Protein 1JL5 (pdb70)

InterPro domains:
  IPR001611 Leucine-rich repeat [PF00560] (318-333)
  IPR001611 Leucine-rich repeat [PS51450] (92-113)
  IPR001611 Leucine-rich repeat [PS51450] (132-153)
  IPR001611 Leucine-rich repeat [PS51450] (174-195)
  IPR001611 Leucine-rich repeat [PS51450] (258-279)
  IPR001611 Leucine-rich repeat [PS51450] (298-317)
  IPR001611 Leucine-rich repeat [PS51450] (318-339)
  IPR032674 LRR-containing bacterial E3 ligase, N-terminal [PF12468] (8-63)
  IPR032675 Leucine-rich repeat domain superfamily [G3DSA:3.80.10.10] (34-386)
  IPR051071 Leucine-rich repeat-containing bacterial E3 ubiquitin ligases [PTHR47114] (1-259)

Organism: Yersinia pestis (NCBI:txid632)

Structure (mmCIF, N/CA/C/O backbone):
data_1JL5
#
_entry.id   1JL5
#
_cell.length_a   149.430
_cell.length_b   149.430
_cell.length_c   191.180
_cell.angle_alpha   90.00
_cell.angle_beta   90.00
_cell.angle_gamma   90.00
#
_symmetry.space_group_name_H-M   'I 41 2 2'
#
loop_
_entity.id
_entity.type
_entity.pdbx_description
1 polymer 'outer protein YopM'
2 non-polymer 'CALCIUM ION'
3 water water
#
loop_
_atom_site.group_PDB
_atom_site.id
_atom_site.type_symbol
_atom_site.label_atom_id
_atom_site.label_alt_id
_atom_site.label_comp_id
_atom_site.label_asym_id
_atom_site.label_entity_id
_atom_site.label_seq_id
_atom_site.pdbx_PDB_ins_code
_atom_site.Cartn_x
_atom_site.Cartn_y
_atom_site.Cartn_z
_atom_site.occupancy
_atom_site.B_iso_or_equiv
_atom_site.auth_seq_id
_atom_site.auth_comp_id
_atom_site.auth_asym_id
_atom_site.auth_atom_id
_atom_site.pdbx_PDB_model_num
ATOM 1 N N . LYS A 1 34 ? 129.825 86.006 -7.530 1.00 35.08 1034 LYS A N 1
ATOM 2 C CA . LYS A 1 34 ? 129.512 85.418 -8.862 1.00 33.94 1034 LYS A CA 1
ATOM 3 C C . LYS A 1 34 ? 129.147 86.475 -9.889 1.00 32.64 1034 LYS A C 1
ATOM 4 O O . LYS A 1 34 ? 128.524 87.486 -9.568 1.00 33.41 1034 LYS A O 1
ATOM 10 N N . SER A 1 35 ? 129.539 86.231 -11.131 1.00 29.74 1035 SER A N 1
ATOM 11 C CA . SER A 1 35 ? 129.242 87.152 -12.217 1.00 28.14 1035 SER A CA 1
ATOM 12 C C . SER A 1 35 ? 127.816 86.884 -12.668 1.00 27.85 1035 SER A C 1
ATOM 13 O O . SER A 1 35 ? 127.254 85.836 -12.358 1.00 28.66 1035 SER A O 1
ATOM 16 N N . LYS A 1 36 ? 127.230 87.818 -13.405 1.00 27.48 1036 LYS A N 1
ATOM 17 C CA . LYS A 1 36 ? 125.877 87.613 -13.886 1.00 29.18 1036 LYS A CA 1
ATOM 18 C C . LYS A 1 36 ? 125.841 86.317 -14.680 1.00 28.49 1036 LYS A C 1
ATOM 19 O O . LYS A 1 36 ? 124.923 85.506 -14.538 1.00 28.70 1036 LYS A O 1
ATOM 25 N N . THR A 1 37 ? 126.856 86.127 -15.513 1.00 27.24 1037 THR A N 1
ATOM 26 C CA . THR A 1 37 ? 126.941 84.940 -16.345 1.00 26.42 1037 THR A CA 1
ATOM 27 C C . THR A 1 37 ? 126.855 83.677 -15.517 1.00 25.58 1037 THR A C 1
ATOM 28 O O . THR A 1 37 ? 126.160 82.736 -15.885 1.00 26.28 1037 THR A O 1
ATOM 32 N N . GLU A 1 38 ? 127.563 83.650 -14.396 1.00 26.01 1038 GLU A N 1
ATOM 33 C CA . GLU A 1 38 ? 127.507 82.481 -13.544 1.00 27.46 1038 GLU A CA 1
ATOM 34 C C . GLU A 1 38 ? 126.079 82.298 -13.042 1.00 25.69 1038 GLU A C 1
ATOM 35 O O . GLU A 1 38 ? 125.571 81.184 -13.001 1.00 25.08 1038 GLU A O 1
ATOM 41 N N . TYR A 1 39 ? 125.424 83.390 -12.668 1.00 25.68 1039 TYR A N 1
ATOM 42 C CA . TYR A 1 39 ? 124.045 83.282 -12.206 1.00 26.89 1039 TYR A CA 1
ATOM 43 C C . TYR A 1 39 ? 123.163 82.839 -13.355 1.00 25.78 1039 TYR A C 1
ATOM 44 O O . TYR A 1 39 ? 122.388 81.894 -13.221 1.00 25.45 1039 TYR A O 1
ATOM 53 N N . TYR A 1 40 ? 123.296 83.519 -14.488 1.00 24.73 1040 TYR A N 1
ATOM 54 C CA . TYR A 1 40 ? 122.508 83.186 -15.663 1.00 25.72 1040 TYR A CA 1
ATOM 55 C C . TYR A 1 40 ? 122.634 81.722 -15.997 1.00 25.04 1040 TYR A C 1
ATOM 56 O O . TYR A 1 40 ? 121.645 81.034 -16.227 1.00 27.38 1040 TYR A O 1
ATOM 65 N N . ASN A 1 41 ? 123.872 81.254 -16.039 1.00 24.53 1041 ASN A N 1
ATOM 66 C CA . ASN A 1 41 ? 124.137 79.874 -16.382 1.00 24.89 1041 ASN A CA 1
ATOM 67 C C . ASN A 1 41 ? 123.657 78.943 -15.299 1.00 23.03 1041 ASN A C 1
ATOM 68 O O . ASN A 1 41 ? 123.142 77.870 -15.585 1.00 25.12 1041 ASN A O 1
ATOM 73 N N . ALA A 1 42 ? 123.828 79.348 -14.050 1.00 23.88 1042 ALA A N 1
ATOM 74 C CA . ALA A 1 42 ? 123.368 78.517 -12.951 1.00 24.64 1042 ALA A CA 1
ATOM 75 C C . ALA A 1 42 ? 121.856 78.421 -13.114 1.00 24.17 1042 ALA A C 1
ATOM 76 O O . ALA A 1 42 ? 121.265 77.350 -12.987 1.00 25.67 1042 ALA A O 1
ATOM 78 N N . TRP A 1 43 ? 121.242 79.550 -13.440 1.00 23.63 1043 TRP A N 1
ATOM 79 C CA . TRP A 1 43 ? 119.801 79.602 -13.609 1.00 25.73 1043 TRP A CA 1
ATOM 80 C C . TRP A 1 43 ? 119.315 78.849 -14.832 1.00 27.05 1043 TRP A C 1
ATOM 81 O O . TRP A 1 43 ? 118.285 78.179 -14.782 1.00 27.43 1043 TRP A O 1
ATOM 92 N N . SER A 1 44 ? 120.054 78.952 -15.930 1.00 27.71 1044 SER A N 1
ATOM 93 C CA . SER A 1 44 ? 119.667 78.246 -17.137 1.00 27.39 1044 SER A CA 1
ATOM 94 C C . SER A 1 44 ? 119.826 76.758 -16.907 1.00 27.51 1044 SER A C 1
ATOM 95 O O . SER A 1 44 ? 119.053 75.962 -17.426 1.00 29.89 1044 SER A O 1
ATOM 98 N N . GLU A 1 45 ? 120.827 76.383 -16.119 1.00 28.40 1045 GLU A N 1
ATOM 99 C CA . GLU A 1 45 ? 121.058 74.976 -15.824 1.00 30.19 1045 GLU A CA 1
ATOM 100 C C . GLU A 1 45 ? 119.872 74.504 -14.994 1.00 29.57 1045 GLU A C 1
ATOM 101 O O . GLU A 1 45 ? 119.296 73.443 -15.236 1.00 29.23 1045 GLU A O 1
ATOM 107 N N . TRP A 1 46 ? 119.517 75.312 -14.006 1.00 28.00 1046 TRP A N 1
ATOM 108 C CA . TRP A 1 46 ? 118.395 75.003 -13.144 1.00 28.29 1046 TRP A CA 1
ATOM 109 C C . TRP A 1 46 ? 117.156 74.910 -14.026 1.00 28.13 1046 TRP A C 1
ATOM 110 O O . TRP A 1 46 ? 116.355 73.990 -13.899 1.00 27.54 1046 TRP A O 1
ATOM 121 N N . GLU A 1 47 ? 117.011 75.864 -14.932 1.00 28.54 1047 GLU A N 1
ATOM 122 C CA . GLU A 1 47 ? 115.873 75.859 -15.824 1.00 32.07 1047 GLU A CA 1
ATOM 123 C C . GLU A 1 47 ? 115.805 74.562 -16.615 1.00 33.67 1047 GLU A C 1
ATOM 124 O O . GLU A 1 47 ? 114.743 73.951 -16.712 1.00 34.08 1047 GLU A O 1
ATOM 130 N N . ARG A 1 48 ? 116.939 74.149 -17.179 1.00 34.98 1048 ARG A N 1
ATOM 131 C CA . ARG A 1 48 ? 117.004 72.922 -17.972 1.00 36.87 1048 ARG A CA 1
ATOM 132 C C . ARG A 1 48 ? 116.681 71.706 -17.126 1.00 36.52 1048 ARG A C 1
ATOM 133 O O . ARG A 1 48 ? 116.229 70.688 -17.644 1.00 37.66 1048 ARG A O 1
ATOM 141 N N . ASN A 1 49 ? 116.931 71.804 -15.826 1.00 35.90 1049 ASN A N 1
ATOM 142 C CA . ASN A 1 49 ? 116.674 70.686 -14.934 1.00 37.50 1049 ASN A CA 1
ATOM 143 C C . ASN A 1 49 ? 115.228 70.628 -14.513 1.00 37.25 1049 ASN A C 1
ATOM 144 O O . ASN A 1 49 ? 114.847 69.799 -13.690 1.00 37.64 1049 ASN A O 1
ATOM 149 N N . ALA A 1 50 ? 114.422 71.522 -15.067 1.00 37.11 1050 ALA A N 1
ATOM 150 C CA . ALA A 1 50 ? 113.012 71.531 -14.739 1.00 38.36 1050 ALA A CA 1
ATOM 151 C C . ALA A 1 50 ? 112.471 70.141 -15.022 1.00 39.18 1050 ALA A C 1
ATOM 152 O O . ALA A 1 50 ? 112.581 69.643 -16.143 1.00 39.97 1050 ALA A O 1
ATOM 154 N N . PRO A 1 51 ? 111.903 69.481 -14.003 1.00 40.60 1051 PRO A N 1
ATOM 155 C CA . PRO A 1 51 ? 111.363 68.141 -14.238 1.00 40.60 1051 PRO A CA 1
ATOM 156 C C . PRO A 1 51 ? 110.430 68.230 -15.436 1.00 41.33 1051 PRO A C 1
ATOM 157 O O . PRO A 1 51 ? 109.469 68.995 -15.427 1.00 41.72 1051 PRO A O 1
ATOM 161 N N . PRO A 1 52 ? 110.713 67.462 -16.494 1.00 42.08 1052 PRO A N 1
ATOM 162 C CA . PRO A 1 52 ? 109.856 67.509 -17.678 1.00 42.21 1052 PRO A CA 1
ATOM 163 C C . PRO A 1 52 ? 108.392 67.216 -17.367 1.00 42.25 1052 PRO A C 1
ATOM 164 O O . PRO A 1 52 ? 108.077 66.294 -16.615 1.00 41.19 1052 PRO A O 1
ATOM 168 N N . GLY A 1 53 ? 107.507 68.029 -17.935 1.00 42.61 1053 GLY A N 1
ATOM 169 C CA . GLY A 1 53 ? 106.082 67.841 -17.730 1.00 42.49 1053 GLY A CA 1
ATOM 170 C C . GLY A 1 53 ? 105.515 68.355 -16.419 1.00 42.98 1053 GLY A C 1
ATOM 171 O O . GLY A 1 53 ? 104.294 68.377 -16.246 1.00 43.27 1053 GLY A O 1
ATOM 172 N N . ASN A 1 54 ? 106.372 68.772 -15.492 1.00 41.80 1054 ASN A N 1
ATOM 173 C CA . ASN A 1 54 ? 105.873 69.264 -14.218 1.00 41.03 1054 ASN A CA 1
ATOM 174 C C . ASN A 1 54 ? 105.388 70.702 -14.240 1.00 38.65 1054 ASN A C 1
ATOM 175 O O . ASN A 1 54 ? 105.201 71.315 -13.194 1.00 40.37 1054 ASN A O 1
ATOM 180 N N . GLY A 1 55 ? 105.178 71.233 -15.436 1.00 37.19 1055 GLY A N 1
ATOM 181 C CA . GLY A 1 55 ? 104.680 72.588 -15.571 1.00 34.65 1055 GLY A CA 1
ATOM 182 C C . GLY A 1 55 ? 105.469 73.654 -14.845 1.00 33.94 1055 GLY A C 1
ATOM 183 O O . GLY A 1 55 ? 104.982 74.770 -14.662 1.00 33.61 1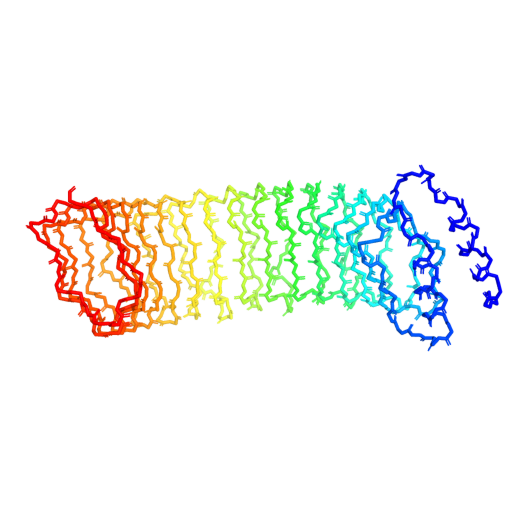055 GLY A O 1
ATOM 184 N N . GLU A 1 56 ? 106.681 73.324 -14.419 1.00 32.39 1056 GLU A N 1
ATOM 185 C CA . GLU A 1 56 ? 107.496 74.311 -13.737 1.00 31.58 1056 GLU A CA 1
ATOM 186 C C . GLU A 1 56 ? 107.831 75.396 -14.738 1.00 31.11 1056 GLU A C 1
ATOM 187 O O . GLU A 1 56 ? 108.266 75.121 -15.852 1.00 33.22 1056 GLU A O 1
ATOM 193 N N . GLN A 1 57 ? 107.596 76.636 -14.349 1.00 29.78 1057 GLN A N 1
ATOM 194 C CA . GLN A 1 57 ? 107.864 77.755 -15.225 1.00 30.40 1057 GLN A CA 1
ATOM 195 C C . GLN A 1 57 ? 109.213 78.352 -14.875 1.00 28.61 1057 GLN A C 1
ATOM 196 O O . GLN A 1 57 ? 109.329 79.504 -14.470 1.00 27.42 1057 GLN A O 1
ATOM 202 N N . ARG A 1 58 ? 110.242 77.533 -15.031 1.00 28.64 1058 ARG A N 1
ATOM 203 C CA . ARG A 1 58 ? 111.585 77.966 -14.723 1.00 29.20 1058 ARG A CA 1
ATOM 204 C C . ARG A 1 58 ? 112.046 79.039 -15.685 1.00 29.11 1058 ARG A C 1
ATOM 205 O O . ARG A 1 58 ? 112.822 79.910 -15.313 1.00 29.73 1058 ARG A O 1
ATOM 213 N N . GLU A 1 59 ? 111.558 78.995 -16.918 1.00 30.61 1059 GLU A N 1
ATOM 214 C CA . GLU A 1 59 ? 111.958 80.009 -17.877 1.00 33.33 1059 GLU A CA 1
ATOM 215 C C . GLU A 1 59 ? 111.552 81.369 -17.343 1.00 32.67 1059 GLU A C 1
ATOM 216 O O . GLU A 1 59 ? 112.345 82.308 -17.339 1.00 33.15 1059 GLU A O 1
ATOM 222 N N . MET A 1 60 ? 110.308 81.468 -16.887 1.00 32.87 1060 MET A N 1
ATOM 223 C CA . MET A 1 60 ? 109.816 82.720 -16.336 1.00 32.15 1060 MET A CA 1
ATOM 224 C C . MET A 1 60 ? 110.621 83.032 -15.087 1.00 29.48 1060 MET A C 1
ATOM 225 O O . MET A 1 60 ? 111.017 84.173 -14.857 1.00 29.91 1060 MET A O 1
ATOM 230 N N . ALA A 1 61 ? 110.858 82.007 -14.278 1.00 26.74 1061 ALA A N 1
ATOM 231 C CA . ALA A 1 61 ? 111.625 82.184 -13.059 1.00 26.18 1061 ALA A CA 1
ATOM 232 C C . ALA A 1 61 ? 113.002 82.731 -13.413 1.00 25.78 1061 ALA A C 1
ATOM 233 O O . ALA A 1 61 ? 113.443 83.732 -12.853 1.00 25.08 1061 ALA A O 1
ATOM 235 N N . VAL A 1 62 ? 113.677 82.073 -14.349 1.00 25.62 1062 VAL A N 1
ATOM 236 C CA . VAL A 1 62 ? 115.000 82.521 -14.763 1.00 26.35 1062 VAL A CA 1
ATOM 237 C C . VAL A 1 62 ? 114.899 83.956 -15.232 1.00 26.10 1062 VAL A C 1
ATOM 238 O O . VAL A 1 62 ? 115.741 84.787 -14.914 1.00 26.37 1062 VAL A O 1
ATOM 242 N N . SER A 1 63 ? 113.849 84.245 -15.985 1.00 27.38 1063 SER A N 1
ATOM 243 C CA . SER A 1 63 ? 113.634 85.592 -16.476 1.00 28.79 1063 SER A CA 1
ATOM 244 C C . SER A 1 63 ? 113.526 86.546 -15.291 1.00 29.37 1063 SER A C 1
ATOM 245 O O . SER A 1 63 ? 114.095 87.635 -15.306 1.00 29.46 1063 SER A O 1
ATOM 248 N N . ARG A 1 64 ? 112.794 86.126 -14.261 1.00 30.29 1064 ARG A N 1
ATOM 249 C CA . ARG A 1 64 ? 112.615 86.944 -13.064 1.00 30.80 1064 ARG A CA 1
ATOM 250 C C . ARG A 1 64 ? 113.961 87.052 -12.365 1.00 29.25 1064 ARG A C 1
ATOM 251 O O . ARG A 1 64 ? 114.370 88.125 -11.928 1.00 29.19 1064 ARG A O 1
ATOM 259 N N . LEU A 1 65 ? 114.642 85.919 -12.257 1.00 28.41 1065 LEU A N 1
ATOM 260 C CA . LEU A 1 65 ? 115.944 85.868 -11.611 1.00 28.84 1065 LEU A CA 1
ATOM 261 C C . LEU A 1 65 ? 116.908 86.829 -12.282 1.00 29.72 1065 LEU A C 1
ATOM 262 O O . LEU A 1 65 ? 117.556 87.643 -11.625 1.00 29.95 1065 LEU A O 1
ATOM 267 N N . ARG A 1 66 ? 116.994 86.726 -13.600 1.00 31.02 1066 ARG A N 1
ATOM 268 C CA . ARG A 1 66 ? 117.884 87.573 -14.373 1.00 32.66 1066 ARG A CA 1
ATOM 269 C C . ARG A 1 66 ? 117.523 89.032 -14.185 1.00 33.59 1066 ARG A C 1
ATOM 270 O O . ARG A 1 66 ? 118.381 89.856 -13.867 1.00 33.80 1066 ARG A O 1
ATOM 278 N N . ASP A 1 67 ? 116.249 89.352 -14.384 1.00 35.27 1067 ASP A N 1
ATOM 279 C CA . ASP A 1 67 ? 115.800 90.723 -14.233 1.00 36.97 1067 ASP A CA 1
ATOM 280 C C . ASP A 1 67 ? 116.166 91.216 -12.845 1.00 35.88 1067 ASP A C 1
ATOM 281 O O . ASP A 1 67 ? 116.663 92.328 -12.674 1.00 35.84 1067 ASP A O 1
ATOM 286 N N . CYS A 1 68 ? 115.927 90.373 -11.852 1.00 33.76 1068 CYS A N 1
ATOM 287 C CA . CYS A 1 68 ? 116.243 90.731 -10.485 1.00 33.40 1068 CYS A CA 1
ATOM 288 C C . CYS A 1 68 ? 117.731 91.003 -10.357 1.00 34.07 1068 CYS A C 1
ATOM 289 O O . CYS A 1 68 ? 118.148 92.019 -9.802 1.00 33.79 1068 CYS A O 1
ATOM 292 N N . LEU A 1 69 ? 118.530 90.078 -10.874 1.00 34.14 1069 LEU A N 1
ATOM 293 C CA . LEU A 1 69 ? 119.975 90.209 -10.828 1.00 33.62 1069 LEU A CA 1
ATOM 294 C C . LEU A 1 69 ? 120.412 91.476 -11.549 1.00 34.18 1069 LEU A C 1
ATOM 295 O O . LEU A 1 69 ? 121.148 92.291 -10.996 1.00 33.68 1069 LEU A O 1
ATOM 300 N N . ASP A 1 70 ? 119.946 91.637 -12.784 1.00 34.54 1070 ASP A N 1
ATOM 301 C CA . ASP A 1 70 ? 120.298 92.791 -13.604 1.00 37.88 1070 ASP A CA 1
ATOM 302 C C . ASP A 1 70 ? 119.857 94.108 -12.991 1.00 41.16 1070 ASP A C 1
ATOM 303 O O . ASP A 1 70 ? 120.637 95.056 -12.913 1.00 42.81 1070 ASP A O 1
ATOM 308 N N . ARG A 1 71 ? 118.602 94.166 -12.564 1.00 43.59 1071 ARG A N 1
ATOM 309 C CA . ARG A 1 71 ? 118.059 95.370 -11.954 1.00 45.41 1071 ARG A CA 1
ATOM 310 C C . ARG A 1 71 ? 118.648 95.524 -10.556 1.00 45.36 1071 ARG A C 1
ATOM 311 O O . ARG A 1 71 ? 118.520 96.576 -9.935 1.00 45.00 1071 ARG A O 1
ATOM 319 N N . GLN A 1 72 ? 119.307 94.475 -10.070 1.00 45.66 1072 GLN A N 1
ATOM 320 C CA . GLN A 1 72 ? 119.876 94.500 -8.726 1.00 47.08 1072 GLN A CA 1
ATOM 321 C C . GLN A 1 72 ? 118.697 94.745 -7.789 1.00 46.00 1072 GLN A C 1
ATOM 322 O O . GLN A 1 72 ? 118.844 95.300 -6.703 1.00 46.09 1072 GLN A O 1
ATOM 328 N N . ALA A 1 73 ? 117.523 94.318 -8.239 1.00 44.87 1073 ALA A N 1
ATOM 329 C CA . ALA A 1 73 ? 116.284 94.486 -7.498 1.00 44.53 1073 ALA A CA 1
ATOM 330 C C . ALA A 1 73 ? 116.317 93.874 -6.106 1.00 44.35 1073 ALA A C 1
ATOM 331 O O . ALA A 1 73 ? 116.939 92.839 -5.878 1.00 44.74 1073 ALA A O 1
ATOM 333 N N . HIS A 1 74 ? 115.636 94.535 -5.179 1.00 44.82 1074 HIS A N 1
ATOM 334 C CA . HIS A 1 74 ? 115.560 94.079 -3.799 1.00 44.94 1074 HIS A CA 1
ATOM 335 C C . HIS A 1 74 ? 114.757 92.795 -3.717 1.00 42.41 1074 HIS A C 1
ATOM 336 O O . HIS A 1 74 ? 115.089 91.882 -2.963 1.00 40.85 1074 HIS A O 1
ATOM 343 N N . GLU A 1 75 ? 113.696 92.731 -4.509 1.00 40.36 1075 GLU A N 1
ATOM 344 C CA . GLU A 1 75 ? 112.825 91.576 -4.485 1.00 38.53 1075 GLU A CA 1
ATOM 345 C C . GLU A 1 75 ? 112.839 90.713 -5.727 1.00 36.57 1075 GLU A C 1
ATOM 346 O O . GLU A 1 75 ? 113.019 91.190 -6.844 1.00 36.47 1075 GLU A O 1
ATOM 352 N N . LEU A 1 76 ? 112.652 89.423 -5.497 1.00 34.61 1076 LEU A N 1
ATOM 353 C CA . LEU A 1 76 ? 112.580 88.436 -6.555 1.00 33.03 1076 LEU A CA 1
ATOM 354 C C . LEU A 1 76 ? 111.233 87.780 -6.321 1.00 32.80 1076 LEU A C 1
ATOM 355 O O . LEU A 1 76 ? 110.986 87.229 -5.253 1.00 33.33 1076 LEU A O 1
ATOM 360 N N . GLU A 1 77 ? 110.355 87.857 -7.307 1.00 32.47 1077 GLU A N 1
ATOM 361 C CA . GLU A 1 77 ? 109.033 87.280 -7.168 1.00 33.78 1077 GLU A CA 1
ATOM 362 C C . GLU A 1 77 ? 108.839 86.155 -8.169 1.00 32.47 1077 GLU A C 1
ATOM 363 O O . GLU A 1 77 ? 108.751 86.380 -9.374 1.00 33.56 1077 GLU A O 1
ATOM 369 N N . LEU A 1 78 ? 108.779 84.936 -7.648 1.00 31.42 1078 LEU A N 1
ATOM 370 C CA . LEU A 1 78 ? 108.612 83.744 -8.463 1.00 31.70 1078 LEU A CA 1
ATOM 371 C C . LEU A 1 78 ? 107.340 83.025 -8.052 1.00 32.47 1078 LEU A C 1
ATOM 372 O O . LEU A 1 78 ? 107.316 81.802 -7.952 1.00 32.83 1078 LEU A O 1
ATOM 377 N N . ASN A 1 79 ? 106.280 83.786 -7.819 1.00 33.64 1079 ASN A N 1
ATOM 378 C CA . ASN A 1 79 ? 105.028 83.190 -7.393 1.00 34.95 1079 ASN A CA 1
ATOM 379 C C . ASN A 1 79 ? 104.348 82.332 -8.430 1.00 34.71 1079 ASN A C 1
ATOM 380 O O . ASN A 1 79 ? 104.330 82.647 -9.617 1.00 36.22 1079 ASN A O 1
ATOM 385 N N . ASN A 1 80 ? 103.785 81.234 -7.951 1.00 34.90 1080 ASN A N 1
ATOM 386 C CA . ASN A 1 80 ? 103.038 80.316 -8.784 1.00 35.24 1080 ASN A CA 1
ATOM 387 C C . ASN A 1 80 ? 103.732 79.934 -10.082 1.00 34.86 1080 ASN A C 1
ATOM 388 O O . ASN A 1 80 ? 103.126 79.969 -11.154 1.00 34.73 1080 ASN A O 1
ATOM 393 N N . LEU A 1 81 ? 105.001 79.560 -9.982 1.00 33.53 1081 LEU A N 1
ATOM 394 C CA . LEU A 1 81 ? 105.755 79.158 -11.157 1.00 31.99 1081 LEU A CA 1
ATOM 395 C C . LEU A 1 81 ? 105.965 77.657 -11.132 1.00 30.94 1081 LEU A C 1
ATOM 396 O O . LEU A 1 81 ? 106.701 77.107 -11.945 1.00 32.41 1081 LEU A O 1
ATOM 401 N N . GLY A 1 82 ? 105.303 77.001 -10.187 1.00 29.72 1082 GLY A N 1
ATOM 402 C CA . GLY A 1 82 ? 105.407 75.561 -10.060 1.00 30.57 1082 GLY A CA 1
ATOM 403 C C . GLY A 1 82 ? 106.823 75.080 -9.838 1.00 31.67 1082 GLY A C 1
ATOM 404 O O . GLY A 1 82 ? 107.144 73.926 -10.109 1.00 32.52 1082 GLY A O 1
ATOM 405 N N . LEU A 1 83 ? 107.674 75.959 -9.327 1.00 31.59 1083 LEU A N 1
ATOM 406 C CA . LEU A 1 83 ? 109.066 75.608 -9.089 1.00 30.50 1083 LEU A CA 1
ATOM 407 C C . LEU A 1 83 ? 109.227 74.583 -7.980 1.00 30.85 1083 LEU A C 1
ATOM 408 O O . LEU A 1 83 ? 108.798 74.810 -6.852 1.00 31.83 1083 LEU A O 1
ATOM 413 N N . SER A 1 84 ? 109.839 73.449 -8.304 1.00 29.66 1084 SER A N 1
ATOM 414 C CA . SER A 1 84 ? 110.062 72.411 -7.312 1.00 29.39 1084 SER A CA 1
ATOM 415 C C . SER A 1 84 ? 111.349 72.743 -6.574 1.00 28.51 1084 SER A C 1
ATOM 416 O O . SER A 1 84 ? 111.726 72.075 -5.616 1.00 30.43 1084 SER A O 1
ATOM 419 N N . SER A 1 85 ? 112.025 73.784 -7.035 1.00 26.76 1085 SER A N 1
ATOM 420 C CA . SER A 1 85 ? 113.253 74.224 -6.395 1.00 26.81 1085 SER A CA 1
ATOM 421 C C . SER A 1 85 ? 113.595 75.584 -6.949 1.00 26.05 1085 SER A C 1
ATOM 422 O O . SER A 1 85 ? 113.066 76.003 -7.981 1.00 25.85 1085 SER A O 1
ATOM 425 N N . LEU A 1 86 ? 114.466 76.281 -6.242 1.00 25.75 1086 LEU A N 1
ATOM 426 C CA . LEU A 1 86 ? 114.915 77.578 -6.683 1.00 26.22 1086 LEU A CA 1
ATOM 427 C C . LEU A 1 86 ? 116.405 77.440 -6.849 1.00 25.85 1086 LEU A C 1
ATOM 428 O O . LEU A 1 86 ? 117.058 76.731 -6.091 1.00 26.83 1086 LEU A O 1
ATOM 433 N N . PRO A 1 87 ? 116.963 78.091 -7.866 1.00 25.86 1087 PRO A N 1
ATOM 434 C CA . PRO A 1 87 ? 118.403 77.997 -8.059 1.00 26.26 1087 PRO A CA 1
ATOM 435 C C . PRO A 1 87 ? 118.983 79.021 -7.100 1.00 27.41 1087 PRO A C 1
ATOM 436 O O . PRO A 1 87 ? 118.244 79.634 -6.323 1.00 26.94 1087 PRO A O 1
ATOM 440 N N . GLU A 1 88 ? 120.292 79.209 -7.141 1.00 27.16 1088 GLU A N 1
ATOM 441 C CA . GLU A 1 88 ? 120.915 80.183 -6.271 1.00 27.35 1088 GLU A CA 1
ATOM 442 C C . GLU A 1 88 ? 120.202 81.502 -6.519 1.00 25.71 1088 GLU A C 1
ATOM 443 O O . GLU A 1 88 ? 119.908 81.851 -7.657 1.00 23.14 1088 GLU A O 1
ATOM 449 N N . LEU A 1 89 ? 119.931 82.238 -5.451 1.00 26.15 1089 LEU A N 1
ATOM 450 C CA . LEU A 1 89 ? 119.223 83.504 -5.564 1.00 27.20 1089 LEU A CA 1
ATOM 451 C C . LEU A 1 89 ? 120.134 84.671 -5.881 1.00 28.01 1089 LEU A C 1
ATOM 452 O O . LEU A 1 89 ? 121.335 84.617 -5.625 1.00 29.22 1089 LEU A O 1
ATOM 457 N N . PRO A 1 90 ? 119.578 85.738 -6.473 1.00 29.32 1090 PRO A N 1
ATOM 458 C CA . PRO A 1 90 ? 120.444 86.878 -6.764 1.00 30.33 1090 PRO A CA 1
ATOM 459 C C . PRO A 1 90 ? 121.135 87.176 -5.434 1.00 32.80 1090 PRO A C 1
ATOM 460 O O . PRO A 1 90 ? 120.511 87.105 -4.377 1.00 31.57 1090 PRO A O 1
ATOM 464 N N . PRO A 1 91 ? 122.435 87.499 -5.474 1.00 34.74 1091 PRO A N 1
ATOM 465 C CA . PRO A 1 91 ? 123.267 87.797 -4.304 1.00 35.65 1091 PRO A CA 1
ATOM 466 C C . PRO A 1 91 ? 122.762 88.748 -3.221 1.00 36.26 1091 PRO A C 1
ATOM 467 O O . PRO A 1 91 ? 122.918 88.474 -2.029 1.00 36.64 1091 PRO A O 1
ATOM 471 N N . HIS A 1 92 ? 122.160 89.862 -3.606 1.00 36.19 1092 HIS A N 1
ATOM 472 C CA . HIS A 1 92 ? 121.720 90.809 -2.593 1.00 38.74 1092 HIS A CA 1
ATOM 473 C C . HIS A 1 92 ? 120.219 90.929 -2.482 1.00 38.20 1092 HIS A C 1
ATOM 474 O O . HIS A 1 92 ? 119.681 91.991 -2.169 1.00 38.11 1092 HIS A O 1
ATOM 481 N N . LEU A 1 93 ? 119.549 89.813 -2.731 1.00 36.60 1093 LEU A N 1
ATOM 482 C CA . LEU A 1 93 ? 118.109 89.776 -2.655 1.00 36.03 1093 LEU A CA 1
ATOM 483 C C . LEU A 1 93 ? 117.710 90.118 -1.230 1.00 34.63 1093 LEU A C 1
ATOM 484 O O . LEU A 1 93 ? 118.266 89.591 -0.267 1.00 33.80 1093 LEU A O 1
ATOM 489 N N . GLU A 1 94 ? 116.760 91.026 -1.098 1.00 35.03 1094 GLU A N 1
ATOM 490 C CA . GLU A 1 94 ? 116.285 91.414 0.214 1.00 37.12 1094 GLU A CA 1
ATOM 491 C C . GLU A 1 94 ? 114.929 90.775 0.437 1.00 35.57 1094 GLU A C 1
ATOM 492 O O . GLU A 1 94 ? 114.543 90.481 1.565 1.00 36.59 1094 GLU A O 1
ATOM 498 N N . SER A 1 95 ? 114.221 90.538 -0.658 1.00 33.91 1095 SER A N 1
ATOM 499 C CA . SER A 1 95 ? 112.909 89.933 -0.585 1.00 33.01 1095 SER A CA 1
ATOM 500 C C . SER A 1 95 ? 112.741 88.795 -1.575 1.00 32.14 1095 SER A C 1
ATOM 501 O O . SER A 1 95 ? 112.825 88.986 -2.789 1.00 31.84 1095 SER A O 1
ATOM 504 N N . LEU A 1 96 ? 112.515 87.601 -1.045 1.00 30.65 1096 LEU A N 1
ATOM 505 C CA . LEU A 1 96 ? 112.289 86.442 -1.884 1.00 30.06 1096 LEU A CA 1
ATOM 506 C C . LEU A 1 96 ? 110.818 86.090 -1.805 1.00 29.93 1096 LEU A C 1
ATOM 507 O O . LEU A 1 96 ? 110.324 85.680 -0.759 1.00 30.23 1096 LEU A O 1
ATOM 512 N N . VAL A 1 97 ? 110.116 86.272 -2.912 1.00 29.80 1097 VAL A N 1
ATOM 513 C CA . VAL A 1 97 ? 108.709 85.936 -2.972 1.00 30.09 1097 VAL A CA 1
ATOM 514 C C . VAL A 1 97 ? 108.615 84.772 -3.944 1.00 30.42 1097 VAL A C 1
ATOM 515 O O . VAL A 1 97 ? 108.694 84.954 -5.157 1.00 30.88 1097 VAL A O 1
ATOM 519 N N . ALA A 1 98 ? 108.482 83.570 -3.401 1.00 30.27 1098 ALA A N 1
ATOM 520 C CA . ALA A 1 98 ? 108.382 82.370 -4.218 1.00 30.87 1098 ALA A CA 1
ATOM 521 C C . ALA A 1 98 ? 107.166 81.596 -3.748 1.00 30.86 1098 ALA A C 1
ATOM 522 O O . ALA A 1 98 ? 107.198 80.377 -3.588 1.00 31.52 1098 ALA A O 1
ATOM 524 N N . SER A 1 99 ? 106.087 82.328 -3.522 1.00 32.39 1099 SER A N 1
ATOM 525 C CA . SER A 1 99 ? 104.849 81.730 -3.065 1.00 34.42 1099 SER A CA 1
ATOM 526 C C . SER A 1 99 ? 104.271 80.835 -4.142 1.00 33.81 1099 SER A C 1
ATOM 527 O O . SER A 1 99 ? 104.542 81.011 -5.328 1.00 34.22 1099 SER A O 1
ATOM 530 N N . CYS A 1 100 ? 103.477 79.867 -3.710 1.00 33.31 1100 CYS A N 1
ATOM 531 C CA . CYS A 1 100 ? 102.808 78.958 -4.620 1.00 32.64 1100 CYS A CA 1
ATOM 532 C C . CYS A 1 100 ? 103.702 78.263 -5.628 1.00 31.84 1100 CYS A C 1
ATOM 533 O O . CYS A 1 100 ? 103.571 78.454 -6.829 1.00 32.25 1100 CYS A O 1
ATOM 536 N N . ASN A 1 101 ? 104.618 77.456 -5.124 1.00 30.64 1101 ASN A N 1
ATOM 537 C CA . ASN A 1 101 ? 105.498 76.684 -5.971 1.00 31.67 1101 ASN A CA 1
ATOM 538 C C . ASN A 1 101 ? 105.501 75.328 -5.302 1.00 31.63 1101 ASN A C 1
ATOM 539 O O . ASN A 1 101 ? 104.655 75.068 -4.449 1.00 32.77 1101 ASN A O 1
ATOM 544 N N . SER A 1 102 ? 106.429 74.464 -5.683 1.00 31.76 1102 SER A N 1
ATOM 545 C CA . SER A 1 102 ? 106.507 73.141 -5.085 1.00 32.26 1102 SER A CA 1
ATOM 546 C C . SER A 1 102 ? 107.837 73.009 -4.388 1.00 30.95 1102 SER A C 1
ATOM 547 O O . SER A 1 102 ? 108.415 71.924 -4.324 1.00 31.45 1102 SER A O 1
ATOM 550 N N . LEU A 1 103 ? 108.326 74.126 -3.871 1.00 30.21 1103 LEU A N 1
ATOM 551 C CA . LEU A 1 103 ? 109.603 74.133 -3.186 1.00 28.65 1103 LEU A CA 1
ATOM 552 C C . LEU A 1 103 ? 109.572 73.204 -1.990 1.00 28.99 1103 LEU A C 1
ATOM 553 O O . LEU A 1 103 ? 108.713 73.319 -1.125 1.00 27.90 1103 LEU A O 1
ATOM 558 N N . THR A 1 104 ? 110.507 72.267 -1.952 1.00 29.36 1104 THR A N 1
ATOM 559 C CA . THR A 1 104 ? 110.588 71.342 -0.836 1.00 31.91 1104 THR A CA 1
ATOM 560 C C . THR A 1 104 ? 111.812 71.771 -0.062 1.00 32.25 1104 THR A C 1
ATOM 561 O O . THR A 1 104 ? 112.033 71.366 1.076 1.00 33.13 1104 THR A O 1
ATOM 565 N N . GLU A 1 105 ? 112.600 72.621 -0.703 1.00 33.32 1105 GLU A N 1
ATOM 566 C CA . GLU A 1 105 ? 113.828 73.118 -0.117 1.00 34.25 1105 GLU A CA 1
ATOM 567 C C . GLU A 1 105 ? 113.998 74.542 -0.615 1.00 32.78 1105 GLU A C 1
ATOM 568 O O . GLU A 1 105 ? 113.455 74.913 -1.651 1.00 31.12 1105 GLU A O 1
ATOM 574 N N . LEU A 1 106 ? 114.734 75.349 0.131 1.00 32.14 1106 LEU A N 1
ATOM 575 C CA . LEU A 1 106 ? 114.977 76.711 -0.294 1.00 31.36 1106 LEU A CA 1
ATOM 576 C C . LEU A 1 106 ? 116.459 76.855 -0.568 1.00 31.10 1106 LEU A C 1
ATOM 577 O O . LEU A 1 106 ? 117.288 76.270 0.127 1.00 30.81 1106 LEU A O 1
ATOM 582 N N . PRO A 1 107 ? 116.816 77.609 -1.611 1.00 31.00 1107 PRO A N 1
ATOM 583 C CA . PRO A 1 107 ? 118.243 77.767 -1.876 1.00 31.17 1107 PRO A CA 1
ATOM 584 C C . PRO A 1 107 ? 118.762 78.583 -0.705 1.00 32.25 1107 PRO A C 1
ATOM 585 O O . PRO A 1 107 ? 117.970 79.162 0.045 1.00 30.98 1107 PRO A O 1
ATOM 589 N N . GLU A 1 108 ? 120.074 78.627 -0.531 1.00 32.86 1108 GLU A N 1
ATOM 590 C CA . GLU A 1 108 ? 120.631 79.402 0.561 1.00 34.86 1108 GLU A CA 1
ATOM 591 C C . GLU A 1 108 ? 120.087 80.818 0.445 1.00 33.17 1108 GLU A C 1
ATOM 592 O O . GLU A 1 108 ? 120.037 81.388 -0.644 1.00 33.33 1108 GLU A O 1
ATOM 598 N N . LEU A 1 109 ? 119.671 81.389 1.565 1.00 31.93 1109 LEU A N 1
ATOM 599 C CA . LEU A 1 109 ? 119.127 82.732 1.537 1.00 32.58 1109 LEU A CA 1
ATOM 600 C C . LEU A 1 109 ? 120.201 83.767 1.825 1.00 33.16 1109 LEU A C 1
ATOM 601 O O . LEU A 1 109 ? 121.018 83.597 2.726 1.00 34.01 1109 LEU A O 1
ATOM 606 N N . PRO A 1 110 ? 120.219 84.856 1.046 1.00 34.57 1110 PRO A N 1
ATOM 607 C CA . PRO A 1 110 ? 121.202 85.925 1.222 1.00 35.45 1110 PRO A CA 1
ATOM 608 C C . PRO A 1 110 ? 121.127 86.516 2.623 1.00 37.29 1110 PRO A C 1
ATOM 609 O O . PRO A 1 110 ? 120.058 86.552 3.237 1.00 37.99 1110 PRO A O 1
ATOM 613 N N . GLN A 1 111 ? 122.266 86.981 3.124 1.00 37.40 1111 GLN A N 1
ATOM 614 C CA . GLN A 1 111 ? 122.324 87.592 4.441 1.00 36.82 1111 GLN A CA 1
ATOM 615 C C . GLN A 1 111 ? 121.598 88.922 4.360 1.00 36.00 1111 GLN A C 1
ATOM 616 O O . GLN A 1 111 ? 121.335 89.569 5.371 1.00 38.12 1111 GLN A O 1
ATOM 622 N N . SER A 1 112 ? 121.280 89.322 3.138 1.00 34.11 1112 SER A N 1
ATOM 623 C CA . SER A 1 112 ? 120.584 90.573 2.896 1.00 34.23 1112 SER A CA 1
ATOM 624 C C . SER A 1 112 ? 119.074 90.361 2.878 1.00 33.25 1112 SER A C 1
ATOM 625 O O . SER A 1 112 ? 118.306 91.322 2.804 1.00 33.74 1112 SER A O 1
ATOM 628 N N . LEU A 1 113 ? 118.649 89.104 2.940 1.00 31.85 1113 LEU A N 1
ATOM 629 C CA . LEU A 1 113 ?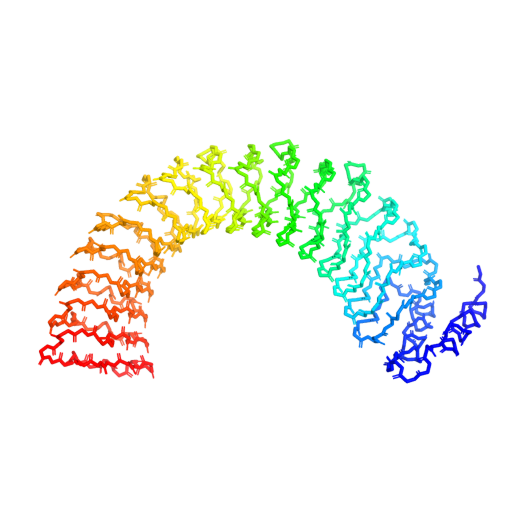 117.225 88.808 2.900 1.00 31.28 1113 LEU A CA 1
ATOM 630 C C . LEU A 1 113 ? 116.487 89.380 4.100 1.00 30.21 1113 LEU A C 1
ATOM 631 O O . LEU A 1 113 ? 116.806 89.082 5.252 1.00 29.26 1113 LEU A O 1
ATOM 636 N N . LYS A 1 114 ? 115.499 90.215 3.816 1.00 31.02 1114 LYS A N 1
ATOM 637 C CA . LYS A 1 114 ? 114.693 90.824 4.858 1.00 33.70 1114 LYS A CA 1
ATOM 638 C C . LYS A 1 114 ? 113.307 90.211 4.807 1.00 33.47 1114 LYS A C 1
ATOM 639 O O . LYS A 1 114 ? 112.606 90.128 5.814 1.00 33.77 1114 LYS A O 1
ATOM 645 N N . SER A 1 115 ? 112.918 89.768 3.622 1.00 33.00 1115 SER A N 1
ATOM 646 C CA . SER A 1 115 ? 111.602 89.191 3.453 1.00 33.20 1115 SER A CA 1
ATOM 647 C C . SER A 1 115 ? 111.621 87.869 2.700 1.00 31.93 1115 SER A C 1
ATOM 648 O O . SER A 1 115 ? 112.113 87.782 1.575 1.00 32.92 1115 SER A O 1
ATOM 651 N N . LEU A 1 116 ? 111.082 86.840 3.340 1.00 29.89 1116 LEU A N 1
ATOM 652 C CA . LEU A 1 116 ? 111.000 85.520 2.740 1.00 27.84 1116 LEU A CA 1
ATOM 653 C C . LEU A 1 116 ? 109.535 85.124 2.662 1.00 27.97 1116 LEU A C 1
ATOM 654 O O . LEU A 1 116 ? 108.917 84.826 3.681 1.00 28.07 1116 LEU A O 1
ATOM 659 N N . LEU A 1 117 ? 108.981 85.144 1.454 1.00 28.67 1117 LEU A N 1
ATOM 660 C CA . LEU A 1 117 ? 107.589 84.773 1.227 1.00 29.60 1117 LEU A CA 1
ATOM 661 C C . LEU A 1 117 ? 107.550 83.553 0.335 1.00 29.05 1117 LEU A C 1
ATOM 662 O O . LEU A 1 117 ? 107.559 83.667 -0.887 1.00 28.93 1117 LEU A O 1
ATOM 667 N N . VAL A 1 118 ? 107.509 82.385 0.953 1.00 28.32 1118 VAL A N 1
ATOM 668 C CA . VAL A 1 118 ? 107.473 81.143 0.211 1.00 28.58 1118 VAL A CA 1
ATOM 669 C C . VAL A 1 118 ? 106.287 80.324 0.678 1.00 29.35 1118 VAL A C 1
ATOM 670 O O . VAL A 1 118 ? 106.364 79.108 0.830 1.00 29.02 1118 VAL A O 1
ATOM 674 N N . ASP A 1 119 ? 105.183 81.015 0.921 1.00 30.63 1119 ASP A N 1
ATOM 675 C CA . ASP A 1 119 ? 103.968 80.352 1.351 1.00 31.90 1119 ASP A CA 1
ATOM 676 C C . ASP A 1 119 ? 103.534 79.462 0.202 1.00 30.89 1119 ASP A C 1
ATOM 677 O O . ASP A 1 119 ? 103.894 79.705 -0.952 1.00 30.10 1119 ASP A O 1
ATOM 682 N N . ASN A 1 120 ? 102.764 78.429 0.519 1.00 29.53 1120 ASN A N 1
ATOM 683 C CA . ASN A 1 120 ? 102.271 77.525 -0.500 1.00 28.79 1120 ASN A CA 1
ATOM 684 C C . ASN A 1 120 ? 103.389 76.865 -1.284 1.00 28.39 1120 ASN A C 1
ATOM 685 O O . ASN A 1 120 ? 103.553 77.068 -2.484 1.00 26.91 1120 ASN A O 1
ATOM 690 N N . ASN A 1 121 ? 104.166 76.080 -0.562 1.00 26.84 1121 ASN A N 1
ATOM 691 C CA . ASN A 1 121 ? 105.253 75.324 -1.132 1.00 28.51 1121 ASN A CA 1
ATOM 692 C C . ASN A 1 121 ? 105.240 74.031 -0.359 1.00 28.41 1121 ASN A C 1
ATOM 693 O O . ASN A 1 121 ? 104.311 73.785 0.401 1.00 28.51 1121 ASN A O 1
ATOM 698 N N . ASN A 1 122 ? 106.260 73.210 -0.546 1.00 29.10 1122 ASN A N 1
ATOM 699 C CA . ASN A 1 122 ? 106.324 71.928 0.133 1.00 30.33 1122 ASN A CA 1
ATOM 700 C C . ASN A 1 122 ? 107.506 71.899 1.075 1.00 29.28 1122 ASN A C 1
ATOM 701 O O . ASN A 1 122 ? 108.114 70.857 1.295 1.00 30.36 1122 ASN A O 1
ATOM 706 N N . LEU A 1 123 ? 107.826 73.057 1.635 1.00 29.89 1123 LEU A N 1
ATOM 707 C CA . LEU A 1 123 ? 108.945 73.163 2.552 1.00 30.48 1123 LEU A CA 1
ATOM 708 C C . LEU A 1 123 ? 108.659 72.394 3.825 1.00 31.36 1123 LEU A C 1
ATOM 709 O O . LEU A 1 123 ? 107.643 72.616 4.477 1.00 31.74 1123 LEU A O 1
ATOM 714 N N . LYS A 1 124 ? 109.552 71.477 4.177 1.00 34.15 1124 LYS A N 1
ATOM 715 C CA . LYS A 1 124 ? 109.374 70.694 5.390 1.00 35.81 1124 LYS A CA 1
ATOM 716 C C . LYS A 1 124 ? 110.283 71.253 6.465 1.00 34.67 1124 LYS A C 1
ATOM 717 O O . LYS A 1 124 ? 110.119 70.967 7.650 1.00 36.13 1124 LYS A O 1
ATOM 723 N N . ALA A 1 125 ? 111.241 72.066 6.042 1.00 33.53 1125 ALA A N 1
ATOM 724 C CA . ALA A 1 125 ? 112.176 72.668 6.975 1.00 32.33 1125 ALA A CA 1
ATOM 725 C C . ALA A 1 125 ? 112.722 73.964 6.410 1.00 31.77 1125 ALA A C 1
ATOM 726 O O . ALA A 1 125 ? 112.649 74.216 5.210 1.00 31.27 1125 ALA A O 1
ATOM 728 N N . LEU A 1 126 ? 113.256 74.790 7.295 1.00 30.63 1126 LEU A N 1
ATOM 729 C CA . LEU A 1 126 ? 113.844 76.058 6.909 1.00 31.17 1126 LEU A CA 1
ATOM 730 C C . LEU A 1 126 ? 115.216 76.094 7.540 1.00 31.63 1126 LEU A C 1
ATOM 731 O O . LEU A 1 126 ? 115.396 75.659 8.675 1.00 32.62 1126 LEU A O 1
ATOM 736 N N . SER A 1 127 ? 116.190 76.598 6.803 1.00 30.91 1127 SER A N 1
ATOM 737 C CA . SER A 1 127 ? 117.523 76.705 7.355 1.00 32.23 1127 SER A CA 1
ATOM 738 C C . SER A 1 127 ? 117.415 77.882 8.303 1.00 32.67 1127 SER A C 1
ATOM 739 O O . SER A 1 127 ? 116.438 78.630 8.249 1.00 32.02 1127 SER A O 1
ATOM 742 N N . ASP A 1 128 ? 118.398 78.047 9.175 1.00 33.51 1128 ASP A N 1
ATOM 743 C CA . ASP A 1 128 ? 118.364 79.160 10.098 1.00 33.22 1128 ASP A CA 1
ATOM 744 C C . ASP A 1 128 ? 118.101 80.404 9.282 1.00 32.99 1128 ASP A C 1
ATOM 745 O O . ASP A 1 128 ? 118.668 80.590 8.210 1.00 32.73 1128 ASP A O 1
ATOM 750 N N . LEU A 1 129 ? 117.217 81.247 9.792 1.00 32.80 1129 LEU A N 1
ATOM 751 C CA . LEU A 1 129 ? 116.827 82.458 9.097 1.00 33.07 1129 LEU A CA 1
ATOM 752 C C . LEU A 1 129 ? 117.943 83.442 8.823 1.00 34.42 1129 LEU A C 1
ATOM 753 O O . LEU A 1 129 ? 118.906 83.546 9.584 1.00 34.51 1129 LEU A O 1
ATOM 758 N N . PRO A 1 130 ? 117.829 84.173 7.708 1.00 35.48 1130 PRO A N 1
ATOM 759 C CA . PRO A 1 130 ? 118.831 85.169 7.344 1.00 35.31 1130 PRO A CA 1
ATOM 760 C C . PRO A 1 130 ? 118.779 86.154 8.509 1.00 36.21 1130 PRO A C 1
ATOM 761 O O . PRO A 1 130 ? 117.695 86.499 8.982 1.00 36.32 1130 PRO A O 1
ATOM 765 N N . PRO A 1 131 ? 119.939 86.622 8.985 1.00 36.81 1131 PRO A N 1
ATOM 766 C CA . PRO A 1 131 ? 119.976 87.560 10.110 1.00 35.14 1131 PRO A CA 1
ATOM 767 C C . PRO A 1 131 ? 119.065 88.776 10.010 1.00 33.83 1131 PRO A C 1
ATOM 768 O O . PRO A 1 131 ? 118.570 89.269 11.018 1.00 34.75 1131 PRO A O 1
ATOM 772 N N . LEU A 1 132 ? 118.836 89.258 8.798 1.00 32.56 1132 LEU A N 1
ATOM 773 C CA . LEU A 1 132 ? 118.006 90.440 8.612 1.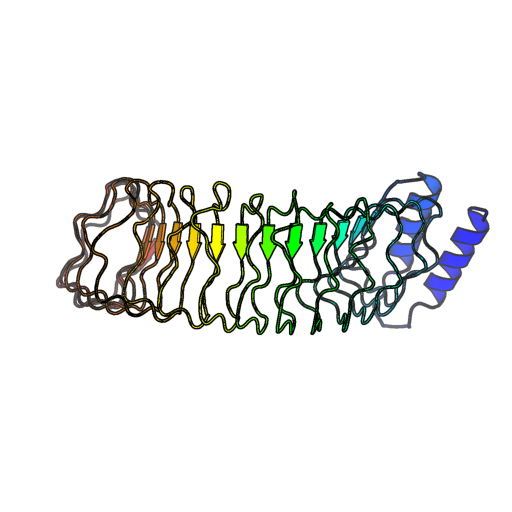00 32.75 1132 LEU A CA 1
ATOM 774 C C . LEU A 1 132 ? 116.541 90.143 8.315 1.00 31.67 1132 LEU A C 1
ATOM 775 O O . LEU A 1 132 ? 115.768 91.058 8.030 1.00 31.99 1132 LEU A O 1
ATOM 780 N N . LEU A 1 133 ? 116.148 88.878 8.386 1.00 29.79 1133 LEU A N 1
ATOM 781 C CA . LEU A 1 133 ? 114.773 88.535 8.081 1.00 28.92 1133 LEU A CA 1
ATOM 782 C C . LEU A 1 133 ? 113.768 89.326 8.910 1.00 29.15 1133 LEU A C 1
ATOM 783 O O . LEU A 1 133 ? 113.768 89.285 10.140 1.00 28.53 1133 LEU A O 1
ATOM 788 N N . GLU A 1 134 ? 112.917 90.059 8.209 1.00 30.23 1134 GLU A N 1
ATOM 789 C CA . GLU A 1 134 ? 111.883 90.867 8.829 1.00 32.58 1134 GLU A CA 1
ATOM 790 C C . GLU A 1 134 ? 110.539 90.182 8.641 1.00 31.83 1134 GLU A C 1
ATOM 791 O O . GLU A 1 134 ? 109.665 90.238 9.508 1.00 31.43 1134 GLU A O 1
ATOM 797 N N . TYR A 1 135 ? 110.384 89.536 7.495 1.00 30.88 1135 TYR A N 1
ATOM 798 C CA . TYR A 1 135 ? 109.147 88.852 7.175 1.00 30.47 1135 TYR A CA 1
ATOM 799 C C . TYR A 1 135 ? 109.421 87.401 6.821 1.00 29.66 1135 TYR A C 1
ATOM 800 O O . TYR A 1 135 ? 110.166 87.102 5.886 1.00 28.09 1135 TYR A O 1
ATOM 809 N N . LEU A 1 136 ? 108.827 86.499 7.591 1.00 28.73 1136 LEU A N 1
ATOM 810 C CA . LEU A 1 136 ? 108.975 85.078 7.349 1.00 27.92 1136 LEU A CA 1
ATOM 811 C C . LEU A 1 136 ? 107.615 84.538 6.932 1.00 29.03 1136 LEU A C 1
ATOM 812 O O . LEU A 1 136 ? 106.796 84.169 7.773 1.00 29.15 1136 LEU A O 1
ATOM 817 N N . GLY A 1 137 ? 107.377 84.517 5.626 1.00 28.78 1137 GLY A N 1
ATOM 818 C CA . GLY A 1 137 ? 106.121 84.019 5.103 1.00 27.41 1137 GLY A CA 1
ATOM 819 C C . GLY A 1 137 ? 106.313 82.618 4.571 1.00 27.43 1137 GLY A C 1
ATOM 820 O O . GLY A 1 137 ? 106.771 82.432 3.443 1.00 27.83 1137 GLY A O 1
ATOM 821 N N . VAL A 1 138 ? 105.967 81.629 5.386 1.00 25.72 1138 VAL A N 1
ATOM 822 C CA . VAL A 1 138 ? 106.112 80.233 5.000 1.00 26.75 1138 VAL A CA 1
ATOM 823 C C . VAL A 1 138 ? 104.822 79.473 5.256 1.00 26.07 1138 VAL A C 1
ATOM 824 O O . VAL A 1 138 ? 104.833 78.277 5.542 1.00 25.96 1138 VAL A O 1
ATOM 828 N N . SER A 1 139 ? 103.705 80.174 5.160 1.00 25.70 1139 SER A N 1
ATOM 829 C CA . SER A 1 139 ? 102.430 79.532 5.390 1.00 26.79 1139 SER A CA 1
ATOM 830 C C . SER A 1 139 ? 102.201 78.515 4.289 1.00 27.57 1139 SER A C 1
ATOM 831 O O . SER A 1 139 ? 102.824 78.580 3.228 1.00 27.15 1139 SER A O 1
ATOM 834 N N . ASN A 1 140 ? 101.313 77.566 4.554 1.00 27.91 1140 ASN A N 1
ATOM 835 C CA . ASN A 1 140 ? 100.982 76.560 3.570 1.00 27.63 1140 ASN A CA 1
ATOM 836 C C . ASN A 1 140 ? 102.201 75.828 3.052 1.00 27.31 1140 ASN A C 1
ATOM 837 O O . ASN A 1 140 ? 102.507 75.838 1.862 1.00 27.38 1140 ASN A O 1
ATOM 842 N N . ASN A 1 141 ? 102.903 75.201 3.975 1.00 25.81 1141 ASN A N 1
ATOM 843 C CA . ASN A 1 141 ? 104.064 74.418 3.639 1.00 27.87 1141 ASN A CA 1
ATOM 844 C C . ASN A 1 141 ? 103.940 73.175 4.476 1.00 27.75 1141 ASN A C 1
ATOM 845 O O . ASN A 1 141 ? 102.858 72.871 4.972 1.00 27.73 1141 ASN A O 1
ATOM 850 N N . GLN A 1 142 ? 105.033 72.449 4.632 1.00 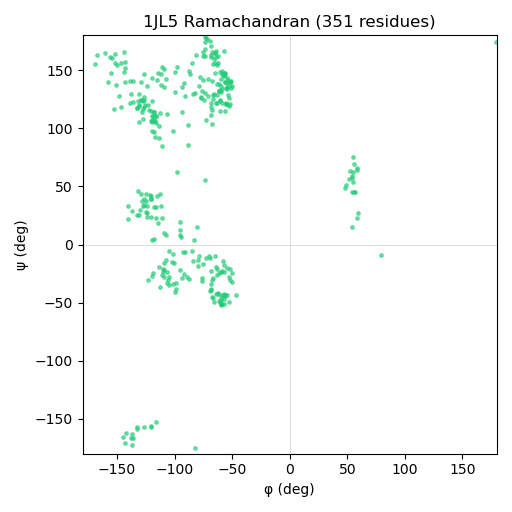28.77 1142 GLN A N 1
ATOM 851 C CA . GLN A 1 142 ? 104.994 71.231 5.412 1.00 29.67 1142 GLN A CA 1
ATOM 852 C C . GLN A 1 142 ? 106.033 71.324 6.497 1.00 29.13 1142 GLN A C 1
ATOM 853 O O . GLN A 1 142 ? 106.628 70.326 6.890 1.00 30.06 1142 GLN A O 1
ATOM 859 N N . LEU A 1 143 ? 106.249 72.540 6.980 1.00 29.52 1143 LEU A N 1
ATOM 860 C CA . LEU A 1 143 ? 107.230 72.760 8.022 1.00 29.50 1143 LEU A CA 1
ATOM 861 C C . LEU A 1 143 ? 106.868 71.923 9.231 1.00 30.86 1143 LEU A C 1
ATOM 862 O O . LEU A 1 143 ? 105.772 72.040 9.776 1.00 30.67 1143 LEU A O 1
ATOM 867 N N . GLU A 1 144 ? 107.789 71.057 9.627 1.00 32.63 1144 GLU A N 1
ATOM 868 C CA . GLU A 1 144 ? 107.576 70.182 10.769 1.00 36.04 1144 GLU A CA 1
ATOM 869 C C . GLU A 1 144 ? 108.064 70.935 11.984 1.00 35.85 1144 GLU A C 1
ATOM 870 O O . GLU A 1 144 ? 107.601 70.722 13.099 1.00 37.50 1144 GLU A O 1
ATOM 876 N N . LYS A 1 145 ? 109.017 71.824 11.745 1.00 36.28 1145 LYS A N 1
ATOM 877 C CA . LYS A 1 145 ? 109.587 72.634 12.797 1.00 37.43 1145 LYS A CA 1
ATOM 878 C C . LYS A 1 145 ? 110.146 73.884 12.160 1.00 35.57 1145 LYS A C 1
ATOM 879 O O . LYS A 1 145 ? 110.361 73.937 10.955 1.00 35.33 1145 LYS A O 1
ATOM 885 N N . LEU A 1 146 ? 110.353 74.906 12.972 1.00 34.41 1146 LEU A N 1
ATOM 886 C CA . LEU A 1 146 ? 110.896 76.153 12.480 1.00 34.08 1146 LEU A CA 1
ATOM 887 C C . LEU A 1 146 ? 112.290 76.312 13.044 1.00 32.94 1146 LEU A C 1
ATOM 888 O O . LEU A 1 146 ? 112.606 75.762 14.095 1.00 33.02 1146 LEU A O 1
ATOM 893 N N . PRO A 1 147 ? 113.156 77.040 12.338 1.00 32.69 1147 PRO A N 1
ATOM 894 C CA . PRO A 1 147 ? 114.501 77.215 12.883 1.00 33.46 1147 PRO A CA 1
ATOM 895 C C . PRO A 1 147 ? 114.325 78.191 14.038 1.00 34.42 1147 PRO A C 1
ATOM 896 O O . PRO A 1 147 ? 113.258 78.794 14.179 1.00 33.83 1147 PRO A O 1
ATOM 900 N N . GLU A 1 148 ? 115.347 78.341 14.868 1.00 35.53 1148 GLU A N 1
ATOM 901 C CA . GLU A 1 148 ? 115.260 79.271 15.981 1.00 36.49 1148 GLU A CA 1
ATOM 902 C C . GLU A 1 148 ? 114.802 80.615 15.428 1.00 35.18 1148 GLU A C 1
ATOM 903 O O . GLU A 1 148 ? 115.225 81.025 14.352 1.00 34.45 1148 GLU A O 1
ATOM 909 N N . LEU A 1 149 ? 113.932 81.297 16.162 1.00 34.70 1149 LEU A N 1
ATOM 910 C CA . LEU A 1 149 ? 113.403 82.579 15.716 1.00 34.35 1149 LEU A CA 1
ATOM 911 C C . LEU A 1 149 ? 113.721 83.717 16.670 1.00 35.02 1149 LEU A C 1
ATOM 912 O O . LEU A 1 149 ? 113.797 84.873 16.263 1.00 35.13 1149 LEU A O 1
ATOM 917 N N . GLN A 1 150 ? 113.900 83.385 17.942 1.00 37.03 1150 GLN A N 1
ATOM 918 C CA . GLN A 1 150 ? 114.148 84.393 18.960 1.00 39.22 1150 GLN A CA 1
ATOM 919 C C . GLN A 1 150 ? 115.350 85.292 18.712 1.00 39.49 1150 GLN A C 1
ATOM 920 O O . GLN A 1 150 ? 115.398 86.406 19.224 1.00 40.85 1150 GLN A O 1
ATOM 926 N N . ASN A 1 151 ? 116.316 84.826 17.930 1.00 39.48 1151 ASN A N 1
ATOM 927 C CA . ASN A 1 151 ? 117.490 85.643 17.659 1.00 39.59 1151 ASN A CA 1
ATOM 928 C C . ASN A 1 151 ? 117.381 86.419 16.362 1.00 39.12 1151 ASN A C 1
ATOM 929 O O . ASN A 1 151 ? 118.360 86.980 15.873 1.00 40.49 1151 ASN A O 1
ATOM 934 N N . SER A 1 152 ? 116.180 86.449 15.803 1.00 38.28 1152 SER A N 1
ATOM 935 C CA . SER A 1 152 ? 115.953 87.191 14.576 1.00 37.87 1152 SER A CA 1
ATOM 936 C C . SER A 1 152 ? 115.591 88.605 14.998 1.00 38.07 1152 SER A C 1
ATOM 937 O O . SER A 1 152 ? 114.420 88.956 15.143 1.00 38.93 1152 SER A O 1
ATOM 940 N N . SER A 1 153 ? 116.628 89.405 15.203 1.00 37.56 1153 SER A N 1
ATOM 941 C CA . SER A 1 153 ? 116.497 90.782 15.648 1.00 36.72 1153 SER A CA 1
ATOM 942 C C . SER A 1 153 ? 115.542 91.645 14.840 1.00 35.79 1153 SER A C 1
ATOM 943 O O . SER A 1 153 ? 115.059 92.658 15.335 1.00 37.00 1153 SER A O 1
ATOM 946 N N . PHE A 1 154 ? 115.257 91.250 13.606 1.00 34.23 1154 PHE A N 1
ATOM 947 C CA . PHE A 1 154 ? 114.381 92.051 12.766 1.00 33.28 1154 PHE A CA 1
ATOM 948 C C . PHE A 1 154 ? 113.134 91.307 12.321 1.00 31.27 1154 PHE A C 1
ATOM 949 O O . PHE A 1 154 ? 112.344 91.832 11.543 1.00 31.38 1154 PHE A O 1
ATOM 957 N N . LEU A 1 155 ? 112.966 90.083 12.807 1.00 30.19 1155 LEU A N 1
ATOM 958 C CA . LEU A 1 155 ? 111.803 89.289 12.441 1.00 28.88 1155 LEU A CA 1
ATOM 959 C C . LEU A 1 155 ? 110.560 89.937 13.025 1.00 28.37 1155 LEU A C 1
ATOM 960 O O . LEU A 1 155 ? 110.304 89.831 14.224 1.00 27.90 1155 LEU A O 1
ATOM 965 N N . LYS A 1 156 ? 109.790 90.605 12.176 1.00 28.76 1156 LYS A N 1
ATOM 966 C CA . LYS A 1 156 ? 108.577 91.279 12.615 1.00 31.91 1156 LYS A CA 1
ATOM 967 C C . LYS A 1 156 ? 107.336 90.444 12.320 1.00 31.73 1156 LYS A C 1
ATOM 968 O O . LYS A 1 156 ? 106.417 90.367 13.133 1.00 31.22 1156 LYS A O 1
ATOM 974 N N . ILE A 1 157 ? 107.311 89.821 11.149 1.00 31.85 1157 ILE A N 1
ATOM 975 C CA . ILE A 1 157 ? 106.174 89.009 10.759 1.00 31.54 1157 ILE A CA 1
ATOM 976 C C . ILE A 1 157 ? 106.567 87.562 10.511 1.00 31.08 1157 ILE A C 1
ATOM 977 O O . ILE A 1 157 ? 107.445 87.273 9.704 1.00 29.52 1157 ILE A O 1
ATOM 982 N N . ILE A 1 158 ? 105.920 86.656 11.231 1.00 30.52 1158 ILE A N 1
ATOM 983 C CA . ILE A 1 158 ? 106.156 85.238 11.059 1.00 29.09 1158 ILE A CA 1
ATOM 984 C C . ILE A 1 158 ? 104.817 84.656 10.659 1.00 30.21 1158 ILE A C 1
ATOM 985 O O . ILE A 1 158 ? 103.854 84.696 11.426 1.00 29.93 1158 ILE A O 1
ATOM 990 N N . ASP A 1 159 ? 104.749 84.142 9.443 1.00 29.30 1159 ASP A N 1
ATOM 991 C CA . ASP A 1 159 ? 103.535 83.518 8.975 1.00 26.76 1159 ASP A CA 1
ATOM 992 C C . ASP A 1 159 ? 103.901 82.085 8.659 1.00 26.02 1159 ASP A C 1
ATOM 993 O O . ASP A 1 159 ? 104.452 81.797 7.601 1.00 25.31 1159 ASP A O 1
ATOM 998 N N . VAL A 1 160 ? 103.625 81.197 9.602 1.00 24.90 1160 VAL A N 1
ATOM 999 C CA . VAL A 1 160 ? 103.902 79.785 9.421 1.00 25.74 1160 VAL A CA 1
ATOM 1000 C C . VAL A 1 160 ? 102.566 79.065 9.448 1.00 26.78 1160 VAL A C 1
ATOM 1001 O O . VAL A 1 160 ? 102.483 77.877 9.745 1.00 25.56 1160 VAL A O 1
ATOM 1005 N N . ASP A 1 161 ? 101.515 79.815 9.144 1.00 28.79 1161 ASP A N 1
ATOM 1006 C CA . ASP A 1 161 ? 100.179 79.263 9.115 1.00 30.47 1161 ASP A CA 1
ATOM 1007 C C . ASP A 1 161 ? 100.133 78.082 8.162 1.00 30.06 1161 ASP A C 1
ATOM 1008 O O . ASP A 1 161 ? 100.850 78.041 7.168 1.00 30.22 1161 ASP A O 1
ATOM 1013 N N . ASN A 1 162 ? 99.298 77.111 8.493 1.00 30.51 1162 ASN A N 1
ATOM 1014 C CA . ASN A 1 162 ? 99.121 75.935 7.668 1.00 31.65 1162 ASN A CA 1
ATOM 1015 C C . ASN A 1 162 ? 100.421 75.196 7.378 1.00 30.29 1162 ASN A C 1
ATOM 1016 O O . ASN A 1 162 ? 100.925 75.181 6.255 1.00 29.06 1162 ASN A O 1
ATOM 1021 N N . ASN A 1 163 ? 100.960 74.586 8.416 1.00 27.20 1163 ASN A N 1
ATOM 1022 C CA . ASN A 1 163 ? 102.170 73.809 8.300 1.00 27.01 1163 ASN A CA 1
ATOM 1023 C C . ASN A 1 163 ? 101.964 72.630 9.217 1.00 26.85 1163 ASN A C 1
ATOM 1024 O O . ASN A 1 163 ? 100.836 72.331 9.587 1.00 27.32 1163 ASN A O 1
ATOM 1029 N N . SER A 1 164 ? 103.038 71.950 9.580 1.00 27.71 1164 SER A N 1
ATOM 1030 C CA . SER A 1 164 ? 102.906 70.810 10.464 1.00 28.21 1164 SER A CA 1
ATOM 1031 C C . SER A 1 164 ? 103.725 71.061 11.707 1.00 27.86 1164 SER A C 1
ATOM 1032 O O . SER A 1 164 ? 104.372 70.163 12.236 1.00 29.69 1164 SER A O 1
ATOM 1035 N N . LEU A 1 165 ? 103.690 72.302 12.171 1.00 27.86 1165 LEU A N 1
ATOM 1036 C CA . LEU A 1 165 ? 104.433 72.680 13.356 1.00 29.42 1165 LEU A CA 1
ATOM 1037 C C . LEU A 1 165 ? 103.760 72.141 14.608 1.00 30.66 1165 LEU A C 1
ATOM 1038 O O . LEU A 1 165 ? 102.575 72.377 14.844 1.00 28.50 1165 LEU A O 1
ATOM 1043 N N . LYS A 1 166 ? 104.526 71.393 15.393 1.00 33.09 1166 LYS A N 1
ATOM 1044 C CA . LYS A 1 166 ? 104.029 70.819 16.636 1.00 37.03 1166 LYS A CA 1
ATOM 1045 C C . LYS A 1 166 ? 104.358 71.841 17.710 1.00 37.44 1166 LYS A C 1
ATOM 1046 O O . LYS A 1 166 ? 103.706 71.908 18.751 1.00 38.21 1166 LYS A O 1
ATOM 1052 N N . LYS A 1 167 ? 105.380 72.642 17.440 1.00 37.66 1167 LYS A N 1
ATOM 1053 C CA . LYS A 1 167 ? 105.809 73.668 18.370 1.00 38.40 1167 LYS A CA 1
ATOM 1054 C C . LYS A 1 167 ? 106.417 74.836 17.621 1.00 36.24 1167 LYS A C 1
ATOM 1055 O O . LYS A 1 167 ? 106.891 74.689 16.499 1.00 35.98 1167 LYS A O 1
ATOM 1061 N N . LEU A 1 168 ? 106.361 76.007 18.238 1.00 33.27 1168 LEU A N 1
ATOM 1062 C CA . LEU A 1 168 ? 106.945 77.199 17.656 1.00 32.83 1168 LEU A CA 1
ATOM 1063 C C . LEU A 1 168 ? 108.153 77.521 18.502 1.00 32.66 1168 LEU A C 1
ATOM 1064 O O . LEU A 1 168 ? 108.094 77.447 19.726 1.00 33.50 1168 LEU A O 1
ATOM 1069 N N . PRO A 1 169 ? 109.279 77.853 17.867 1.00 33.37 1169 PRO A N 1
ATOM 1070 C CA . PRO A 1 169 ? 110.456 78.180 18.673 1.00 33.53 1169 PRO A CA 1
ATOM 1071 C C . PRO A 1 169 ? 110.097 79.454 19.433 1.00 33.98 1169 PRO A C 1
ATOM 1072 O O . PRO A 1 169 ? 109.119 80.124 19.089 1.00 33.84 1169 PRO A O 1
ATOM 1076 N N . ASP A 1 170 ? 110.857 79.795 20.464 1.00 34.66 1170 ASP A N 1
ATOM 1077 C CA . ASP A 1 170 ? 110.548 81.015 21.186 1.00 34.51 1170 ASP A CA 1
ATOM 1078 C C . ASP A 1 170 ? 110.599 82.146 20.179 1.00 33.51 1170 ASP A C 1
ATOM 1079 O O . ASP A 1 170 ? 111.387 82.118 19.236 1.00 32.16 1170 ASP A O 1
ATOM 1084 N N . LEU A 1 171 ? 109.746 83.139 20.372 1.00 31.88 1171 LEU A N 1
ATOM 1085 C CA . LEU A 1 171 ? 109.668 84.239 19.436 1.00 31.25 1171 LEU A CA 1
ATOM 1086 C C . LEU A 1 171 ? 110.632 85.378 19.706 1.00 32.22 1171 LEU A C 1
ATOM 1087 O O . LEU A 1 171 ? 110.998 85.646 20.850 1.00 32.51 1171 LEU A O 1
ATOM 1092 N N . PRO A 1 172 ? 111.063 86.062 18.637 1.00 31.73 1172 PRO A N 1
ATOM 1093 C CA . PRO A 1 172 ? 111.991 87.185 18.752 1.00 31.17 1172 PRO A CA 1
ATOM 1094 C C . PRO A 1 172 ? 111.253 88.404 19.281 1.00 31.54 1172 PRO A C 1
ATOM 1095 O O . PRO A 1 172 ? 110.103 88.643 18.920 1.00 32.21 1172 PRO A O 1
ATOM 1099 N N . PRO A 1 173 ? 111.904 89.186 20.149 1.00 31.86 1173 PRO A N 1
ATOM 1100 C CA . PRO A 1 173 ? 111.295 90.387 20.721 1.00 31.19 1173 PRO A CA 1
ATOM 1101 C C . PRO A 1 173 ? 110.794 91.331 19.640 1.00 30.25 1173 PRO A C 1
ATOM 1102 O O . PRO A 1 173 ? 109.946 92.183 19.891 1.00 32.31 1173 PRO A O 1
ATOM 1106 N N . SER A 1 174 ? 111.325 91.178 18.433 1.00 28.62 1174 SER A N 1
ATOM 1107 C CA . SER A 1 174 ? 110.932 92.028 17.320 1.00 28.77 1174 SER A CA 1
ATOM 1108 C C . SER A 1 174 ? 109.607 91.588 16.716 1.00 28.33 1174 SER A C 1
ATOM 1109 O O . SER A 1 174 ? 108.999 92.320 15.936 1.00 29.44 1174 SER A O 1
ATOM 1112 N N . LEU A 1 175 ? 109.163 90.393 17.079 1.00 27.86 1175 LEU A N 1
ATOM 1113 C CA . LEU A 1 175 ? 107.925 89.858 16.537 1.00 29.09 1175 LEU A CA 1
ATOM 1114 C C . LEU A 1 175 ? 106.733 90.781 16.737 1.00 28.82 1175 LEU A C 1
ATOM 1115 O O . LEU A 1 175 ? 106.378 91.125 17.858 1.00 29.36 1175 LEU A O 1
ATOM 1120 N N . GLU A 1 176 ? 106.114 91.182 15.636 1.00 29.00 1176 GLU A N 1
ATOM 1121 C CA . GLU A 1 176 ? 104.957 92.053 15.706 1.00 31.34 1176 GLU A CA 1
ATOM 1122 C C . GLU A 1 176 ? 103.745 91.259 15.275 1.00 31.60 1176 GLU A C 1
ATOM 1123 O O . GLU A 1 176 ? 102.613 91.541 15.670 1.00 31.84 1176 GLU A O 1
ATOM 1129 N N . PHE A 1 177 ? 103.996 90.252 14.455 1.00 31.11 1177 PHE A N 1
ATOM 1130 C CA . PHE A 1 177 ? 102.916 89.454 13.931 1.00 30.76 1177 PHE A CA 1
ATOM 1131 C C . PHE A 1 177 ? 103.328 88.024 13.702 1.00 30.11 1177 PHE A C 1
ATOM 1132 O O . PHE A 1 177 ? 104.337 87.745 13.055 1.00 31.11 1177 PHE A O 1
ATOM 1140 N N . ILE A 1 178 ? 102.548 87.110 14.256 1.00 28.35 1178 ILE A N 1
ATOM 1141 C CA . ILE A 1 178 ? 102.810 85.713 14.034 1.00 27.79 1178 ILE A CA 1
ATOM 1142 C C . ILE A 1 178 ? 101.511 84.988 13.751 1.00 27.85 1178 ILE A C 1
ATOM 1143 O O . ILE A 1 178 ? 100.552 85.048 14.526 1.00 27.28 1178 ILE A O 1
ATOM 1148 N N . ALA A 1 179 ? 101.477 84.347 12.593 1.00 26.9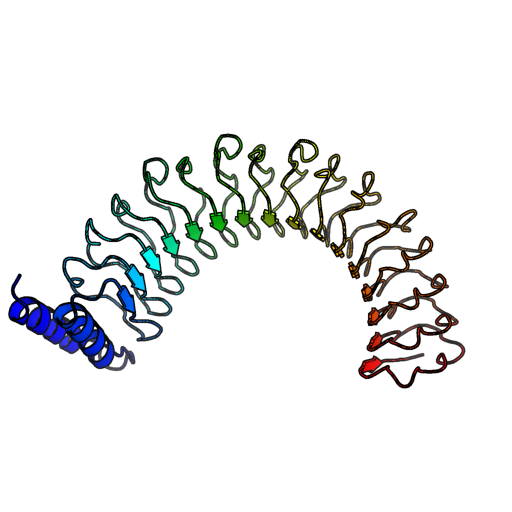8 1179 ALA A N 1
ATOM 1149 C CA . ALA A 1 179 ? 100.335 83.561 12.183 1.00 25.40 1179 ALA A CA 1
ATOM 1150 C C . ALA A 1 179 ? 100.914 82.163 12.196 1.00 25.73 1179 ALA A C 1
ATOM 1151 O O . ALA A 1 179 ? 101.824 81.854 11.432 1.00 26.34 1179 ALA A O 1
ATOM 1153 N N . ALA A 1 180 ? 100.426 81.337 13.108 1.00 24.90 1180 ALA A N 1
ATOM 1154 C CA . ALA A 1 180 ? 100.892 79.966 13.225 1.00 24.90 1180 ALA A CA 1
ATOM 1155 C C . ALA A 1 180 ? 99.653 79.093 13.276 1.00 24.25 1180 ALA A C 1
ATOM 1156 O O . ALA A 1 180 ? 99.660 77.994 13.824 1.00 24.81 1180 ALA A O 1
ATOM 1158 N N . GLY A 1 181 ? 98.578 79.614 12.704 1.00 24.85 1181 GLY A N 1
ATOM 1159 C CA . GLY A 1 181 ? 97.335 78.883 12.689 1.00 26.37 118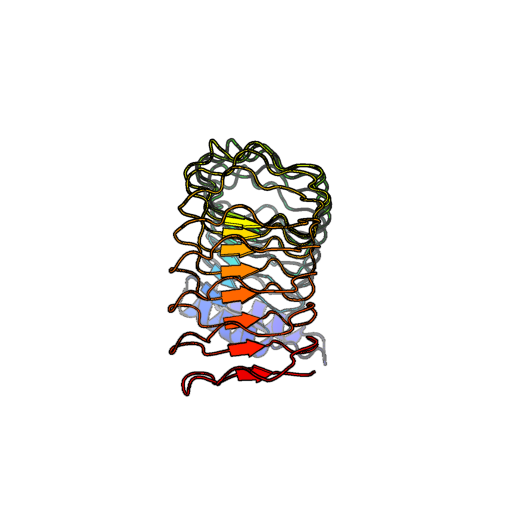1 GLY A CA 1
ATOM 1160 C C . GLY A 1 181 ? 97.432 77.667 11.797 1.00 27.47 1181 GLY A C 1
ATOM 1161 O O . GLY A 1 181 ? 98.319 77.565 10.951 1.00 26.71 1181 GLY A O 1
ATOM 1162 N N . ASN A 1 182 ? 96.507 76.739 11.999 1.00 28.14 1182 ASN A N 1
ATOM 1163 C CA . ASN A 1 182 ? 96.447 75.521 11.219 1.00 29.13 1182 ASN A CA 1
ATOM 1164 C C . ASN A 1 182 ? 97.767 74.780 11.238 1.00 29.63 1182 ASN A C 1
ATOM 1165 O O . ASN A 1 182 ? 98.387 74.519 10.205 1.00 28.70 1182 ASN A O 1
ATOM 1170 N N . ASN A 1 183 ? 98.203 74.467 12.442 1.00 28.08 1183 ASN A N 1
ATOM 1171 C CA . ASN A 1 183 ? 99.413 73.712 12.642 1.00 27.96 1183 ASN A CA 1
ATOM 1172 C C . ASN A 1 183 ? 99.010 72.661 13.648 1.00 28.60 1183 ASN A C 1
ATOM 1173 O O . ASN A 1 183 ? 97.827 72.351 13.766 1.00 30.32 1183 ASN A O 1
ATOM 1178 N N . GLN A 1 184 ? 99.968 72.113 14.376 1.00 29.38 1184 GLN A N 1
ATOM 1179 C CA . GLN A 1 184 ? 99.649 71.090 15.356 1.00 30.02 1184 GLN A CA 1
ATOM 1180 C C . GLN A 1 184 ? 100.231 71.537 16.678 1.00 29.09 1184 GLN A C 1
ATOM 1181 O O . GLN A 1 184 ? 100.680 70.733 17.491 1.00 30.23 1184 GLN A O 1
ATOM 1187 N N . LEU A 1 185 ? 100.216 72.846 16.879 1.00 27.72 1185 LEU A N 1
ATOM 1188 C CA . LEU A 1 185 ? 100.743 73.423 18.095 1.00 27.84 1185 LEU A CA 1
ATOM 1189 C C . LEU A 1 185 ? 99.880 73.021 19.274 1.00 28.85 1185 LEU A C 1
ATOM 1190 O O . LEU A 1 185 ? 98.658 73.157 19.246 1.00 27.44 1185 LEU A O 1
ATOM 1195 N N . GLU A 1 186 ? 100.525 72.504 20.306 1.00 30.52 1186 GLU A N 1
ATOM 1196 C CA . GLU A 1 186 ? 99.817 72.112 21.504 1.00 33.90 1186 GLU A CA 1
ATOM 1197 C C . GLU A 1 186 ? 100.039 73.235 22.499 1.00 33.02 1186 GLU A C 1
ATOM 1198 O O . GLU A 1 186 ? 99.334 73.359 23.492 1.00 34.76 1186 GLU A O 1
ATOM 1204 N N . GLU A 1 187 ? 101.030 74.062 22.202 1.00 32.38 1187 GLU A N 1
ATOM 1205 C CA . GLU A 1 187 ? 101.361 75.203 23.034 1.00 34.22 1187 GLU A CA 1
ATOM 1206 C C . GLU A 1 187 ? 101.978 76.265 22.154 1.00 32.81 1187 GLU A C 1
ATOM 1207 O O . GLU A 1 187 ? 102.505 75.971 21.086 1.00 33.65 1187 GLU A O 1
ATOM 1213 N N . LEU A 1 188 ? 101.894 77.504 22.606 1.00 30.16 1188 LEU A N 1
ATOM 1214 C CA . LEU A 1 188 ? 102.496 78.607 21.896 1.00 29.24 1188 LEU A CA 1
ATOM 1215 C C . LEU A 1 188 ? 103.656 78.992 22.789 1.00 29.46 1188 LEU A C 1
ATOM 1216 O O . LEU A 1 188 ? 103.613 78.765 23.995 1.00 29.53 1188 LEU A O 1
ATOM 1221 N N . PRO A 1 189 ? 104.726 79.540 22.213 1.00 29.48 1189 PRO A N 1
ATOM 1222 C CA . PRO A 1 189 ? 105.830 79.914 23.093 1.00 30.30 1189 PRO A CA 1
ATOM 1223 C C . PRO A 1 189 ? 105.351 81.083 23.941 1.00 31.06 1189 PRO A C 1
ATOM 1224 O O . PRO A 1 189 ? 104.275 81.629 23.697 1.00 30.35 1189 PRO A O 1
ATOM 1228 N N . GLU A 1 190 ? 106.133 81.456 24.944 1.00 32.63 1190 GLU A N 1
ATOM 1229 C CA . GLU A 1 190 ? 105.765 82.574 25.794 1.00 33.11 1190 GLU A CA 1
ATOM 1230 C C . GLU A 1 190 ? 105.572 83.772 24.883 1.00 32.16 1190 GLU A C 1
ATOM 1231 O O . GLU A 1 190 ? 106.337 83.975 23.944 1.00 30.64 1190 GLU A O 1
ATOM 1237 N N . LEU A 1 191 ? 104.549 84.568 25.161 1.00 31.44 1191 LEU A N 1
ATOM 1238 C CA . LEU A 1 191 ? 104.257 85.717 24.323 1.00 32.23 1191 LEU A CA 1
ATOM 1239 C C . LEU A 1 191 ? 104.241 87.029 25.083 1.00 32.53 1191 LEU A C 1
ATOM 1240 O O . LEU A 1 191 ? 104.545 88.078 24.524 1.00 31.87 1191 LEU A O 1
ATOM 1245 N N . GLN A 1 192 ? 103.871 86.960 26.356 1.00 34.54 1192 GLN A N 1
ATOM 1246 C CA . GLN A 1 192 ? 103.754 88.147 27.192 1.00 37.35 1192 GLN A CA 1
ATOM 1247 C C . GLN A 1 192 ? 104.957 89.076 27.166 1.00 36.91 1192 GLN A C 1
ATOM 1248 O O . GLN A 1 192 ? 104.818 90.267 27.418 1.00 37.41 1192 GLN A O 1
ATOM 1254 N N . ASN A 1 193 ? 106.131 88.547 26.844 1.00 38.45 1193 ASN A N 1
ATOM 1255 C CA . ASN A 1 193 ? 107.330 89.374 26.809 1.00 39.56 1193 ASN A CA 1
ATOM 1256 C C . ASN A 1 193 ? 107.673 89.911 25.431 1.00 39.37 1193 ASN A C 1
ATOM 1257 O O . ASN A 1 193 ? 108.741 90.491 25.232 1.00 40.38 1193 ASN A O 1
ATOM 1262 N N . LEU A 1 194 ? 106.771 89.713 24.476 1.00 37.36 1194 LEU A N 1
ATOM 1263 C CA . LEU A 1 194 ? 106.982 90.228 23.133 1.00 35.83 1194 LEU A CA 1
ATOM 1264 C C . LEU A 1 194 ? 106.411 91.633 23.155 1.00 34.68 1194 LEU A C 1
ATOM 1265 O O . LEU A 1 194 ? 105.200 91.829 23.101 1.00 36.62 1194 LEU A O 1
ATOM 1270 N N . PRO A 1 195 ? 107.290 92.637 23.237 1.00 34.27 1195 PRO A N 1
ATOM 1271 C CA . PRO A 1 195 ? 106.915 94.050 23.282 1.00 32.11 1195 PRO A CA 1
ATOM 1272 C C . PRO A 1 195 ? 106.172 94.590 22.074 1.00 31.85 1195 PRO A C 1
ATOM 1273 O O . PRO A 1 195 ? 105.437 95.562 22.187 1.00 32.30 1195 PRO A O 1
ATOM 1277 N N . PHE A 1 196 ? 106.350 93.964 20.918 1.00 31.89 1196 PHE A N 1
ATOM 1278 C CA . PHE A 1 196 ? 105.706 94.466 19.716 1.00 30.81 1196 PHE A CA 1
ATOM 1279 C C . PHE A 1 196 ? 104.721 93.514 19.067 1.00 29.44 1196 PHE A C 1
ATOM 1280 O O . PHE A 1 196 ? 104.192 93.806 17.997 1.00 28.43 1196 PHE A O 1
ATOM 1288 N N . LEU A 1 197 ? 104.470 92.379 19.708 1.00 27.64 1197 LEU A N 1
ATOM 1289 C CA . LEU A 1 197 ? 103.533 91.419 19.150 1.00 26.38 1197 LEU A CA 1
ATOM 1290 C C . LEU A 1 197 ? 102.132 92.009 19.213 1.00 26.30 1197 LEU A C 1
ATOM 1291 O O . LEU A 1 197 ? 101.559 92.182 20.288 1.00 25.96 1197 LEU A O 1
ATOM 1296 N N . THR A 1 198 ? 101.577 92.324 18.056 1.00 26.25 1198 THR A N 1
ATOM 1297 C CA . THR A 1 198 ? 100.256 92.914 18.018 1.00 28.02 1198 THR A CA 1
ATOM 1298 C C . THR A 1 198 ? 99.217 91.949 17.476 1.00 27.25 1198 THR A C 1
ATOM 1299 O O . THR A 1 198 ? 98.028 92.097 17.735 1.00 27.82 1198 THR A O 1
ATOM 1303 N N . ALA A 1 199 ? 99.661 90.957 16.721 1.00 26.51 1199 ALA A N 1
ATOM 1304 C CA . ALA A 1 199 ? 98.721 90.005 16.158 1.00 26.91 1199 ALA A CA 1
ATOM 1305 C C . ALA A 1 199 ? 99.212 88.581 16.251 1.00 26.47 1199 ALA A C 1
ATOM 1306 O O . ALA A 1 199 ? 100.336 88.263 15.868 1.00 26.57 1199 ALA A O 1
ATOM 1308 N N . ILE A 1 200 ? 98.350 87.724 16.774 1.00 26.44 1200 ILE A N 1
ATOM 1309 C CA . ILE A 1 200 ? 98.667 86.320 16.903 1.00 25.61 1200 ILE A CA 1
ATOM 1310 C C . ILE A 1 200 ? 97.561 85.519 16.256 1.00 26.12 1200 ILE A C 1
ATOM 1311 O O . ILE A 1 200 ? 96.387 85.673 16.591 1.00 26.04 1200 ILE A O 1
ATOM 1316 N N . TYR A 1 201 ? 97.941 84.681 15.309 1.00 26.61 1201 TYR A N 1
ATOM 1317 C CA . TYR A 1 201 ? 96.996 83.799 14.662 1.00 25.79 1201 TYR A CA 1
ATOM 1318 C C . TYR A 1 201 ? 97.545 82.449 15.046 1.00 25.52 1201 TYR A C 1
ATOM 1319 O O . TYR A 1 201 ? 98.661 82.090 14.672 1.00 24.77 1201 TYR A O 1
ATOM 1328 N N . ALA A 1 202 ? 96.778 81.725 15.846 1.00 24.46 1202 ALA A N 1
ATOM 1329 C CA . ALA A 1 202 ? 97.190 80.416 16.304 1.00 23.40 1202 ALA A CA 1
ATOM 1330 C C . ALA A 1 202 ? 95.958 79.534 16.275 1.00 22.41 1202 ALA A C 1
ATOM 1331 O O . ALA A 1 202 ? 95.876 78.527 16.964 1.00 22.16 1202 ALA A O 1
ATOM 1333 N N . ASP A 1 203 ? 94.987 79.940 15.474 1.00 22.06 1203 ASP A N 1
ATOM 1334 C CA . ASP A 1 203 ? 93.764 79.177 15.333 1.00 23.12 1203 ASP A CA 1
ATOM 1335 C C . ASP A 1 203 ? 94.118 77.842 14.706 1.00 23.21 1203 ASP A C 1
ATOM 1336 O O . ASP A 1 203 ? 95.209 77.668 14.158 1.00 23.83 1203 ASP A O 1
ATOM 1341 N N . ASN A 1 204 ? 93.190 76.900 14.784 1.00 22.70 1204 ASN A N 1
ATOM 1342 C CA . ASN A 1 204 ? 93.396 75.599 14.184 1.00 22.46 1204 ASN A CA 1
ATOM 1343 C C . ASN A 1 204 ? 94.697 74.946 14.586 1.00 22.58 1204 ASN A C 1
ATOM 1344 O O . ASN A 1 204 ? 95.525 74.592 13.755 1.00 21.93 1204 ASN A O 1
ATOM 1349 N N . ASN A 1 205 ? 94.862 74.806 15.887 1.00 22.19 1205 ASN A N 1
ATOM 1350 C CA . ASN A 1 205 ? 96.015 74.157 16.457 1.00 22.50 1205 ASN A CA 1
ATOM 1351 C C . ASN A 1 205 ? 95.400 73.335 17.555 1.00 22.85 1205 ASN A C 1
ATOM 1352 O O . ASN A 1 205 ? 94.195 73.159 17.569 1.00 21.94 1205 ASN A O 1
ATOM 1357 N N . SER A 1 206 ? 96.203 72.817 18.465 1.00 23.87 1206 SER A N 1
ATOM 1358 C CA . SER A 1 206 ? 95.631 72.042 19.548 1.00 25.43 1206 SER A CA 1
ATOM 1359 C C . SER A 1 206 ? 96.016 72.697 20.845 1.00 23.68 1206 SER A C 1
ATOM 1360 O O . SER A 1 206 ? 96.388 72.040 21.811 1.00 24.67 1206 SER A O 1
ATOM 1363 N N . LEU A 1 207 ? 95.927 74.019 20.853 1.00 24.34 1207 LEU A N 1
ATOM 1364 C CA . LEU A 1 207 ? 96.259 74.776 22.043 1.00 25.24 1207 LEU A CA 1
ATOM 1365 C C . LEU A 1 207 ? 95.169 74.534 23.075 1.00 26.67 1207 LEU A C 1
ATOM 1366 O O . LEU A 1 207 ? 93.982 74.664 22.780 1.00 26.64 1207 LEU A O 1
ATOM 1371 N N . LYS A 1 208 ? 95.579 74.146 24.275 1.00 27.91 1208 LYS A N 1
ATOM 1372 C CA . LYS A 1 208 ? 94.629 73.923 25.348 1.00 31.26 1208 LYS A CA 1
ATOM 1373 C C . LYS A 1 208 ? 94.577 75.240 26.095 1.00 30.36 1208 LYS A C 1
ATOM 1374 O O . LYS A 1 208 ? 93.562 75.597 26.693 1.00 31.23 1208 LYS A O 1
ATOM 1380 N N . LYS A 1 209 ? 95.688 75.962 26.042 1.00 29.30 1209 LYS A N 1
ATOM 1381 C CA . LYS A 1 209 ? 95.784 77.254 26.692 1.00 31.51 1209 LYS A CA 1
ATOM 1382 C C . LYS A 1 209 ? 96.608 78.179 25.831 1.00 29.40 1209 LYS A C 1
ATOM 1383 O O . LYS A 1 209 ? 97.378 77.744 24.988 1.00 28.68 1209 LYS A O 1
ATOM 1389 N N . LEU A 1 210 ? 96.408 79.467 26.022 1.00 28.64 1210 LEU A N 1
ATOM 1390 C CA . LEU A 1 210 ? 97.178 80.447 25.297 1.00 28.01 1210 LEU A CA 1
ATOM 1391 C C . LEU A 1 210 ? 98.111 81.003 26.338 1.00 27.77 1210 LEU A C 1
ATOM 1392 O O . LEU A 1 210 ? 97.735 81.141 27.500 1.00 28.56 1210 LEU A O 1
ATOM 1397 N N . PRO A 1 211 ? 99.355 81.291 25.953 1.00 28.61 1211 PRO A N 1
ATOM 1398 C CA . PRO A 1 211 ? 100.282 81.844 26.938 1.00 27.37 1211 PRO A CA 1
ATOM 1399 C C . PRO A 1 211 ? 99.699 83.196 27.333 1.00 28.59 1211 PRO A C 1
ATOM 1400 O O . PRO A 1 211 ? 98.796 83.694 26.660 1.00 27.87 1211 PRO A O 1
ATOM 1404 N N . ASP A 1 212 ? 100.188 83.792 28.413 1.00 28.04 1212 ASP A N 1
ATOM 1405 C CA . ASP A 1 212 ? 99.681 85.101 28.770 1.00 28.63 1212 ASP A CA 1
ATOM 1406 C C . ASP A 1 212 ? 100.001 85.954 27.559 1.00 28.09 1212 ASP A C 1
ATOM 1407 O O . ASP A 1 212 ? 101.042 85.788 26.931 1.00 27.45 1212 ASP A O 1
ATOM 1412 N N . LEU A 1 213 ? 99.095 86.855 27.222 1.00 28.10 1213 LEU A N 1
ATOM 1413 C CA . LEU A 1 213 ? 99.272 87.680 26.052 1.00 28.58 1213 LEU A CA 1
ATOM 1414 C C . LEU A 1 213 ? 100.068 88.942 26.309 1.00 29.80 1213 LEU A C 1
ATOM 1415 O O . LEU A 1 213 ? 100.008 89.524 27.392 1.00 30.43 1213 LEU A O 1
ATOM 1420 N N . PRO A 1 214 ? 100.837 89.380 25.303 1.00 30.11 1214 PRO A N 1
ATOM 1421 C CA . PRO A 1 214 ? 101.650 90.587 25.419 1.00 29.29 1214 PRO A CA 1
ATOM 1422 C C . PRO A 1 214 ? 100.770 91.822 25.439 1.00 29.78 1214 PRO A C 1
ATOM 1423 O O . PRO A 1 214 ? 99.754 91.896 24.747 1.00 28.85 1214 PRO A O 1
ATOM 1427 N N . LEU A 1 215 ? 101.169 92.790 26.247 1.00 30.50 1215 LEU A N 1
ATOM 1428 C CA . LEU A 1 215 ? 100.445 94.038 26.379 1.00 30.59 1215 LEU A CA 1
ATOM 1429 C C . LEU A 1 215 ? 100.196 94.659 25.012 1.00 28.35 1215 LEU A C 1
ATOM 1430 O O . LEU A 1 215 ? 99.207 95.352 24.796 1.00 29.13 1215 LEU A O 1
ATOM 1435 N N . SER A 1 216 ? 101.111 94.413 24.089 1.00 26.78 1216 SER A N 1
ATOM 1436 C CA . SER A 1 216 ? 101.006 94.977 22.754 1.00 25.99 1216 SER A CA 1
ATOM 1437 C C . SER A 1 216 ? 99.970 94.305 21.868 1.00 24.79 1216 SER A C 1
ATOM 1438 O O . SER A 1 216 ? 99.562 94.873 20.858 1.00 25.77 1216 SER A O 1
ATOM 1441 N N . LEU A 1 217 ? 99.538 93.107 22.241 1.00 24.26 1217 LEU A N 1
ATOM 1442 C CA . LEU A 1 217 ? 98.587 92.372 21.414 1.00 22.71 1217 LEU A CA 1
ATOM 1443 C C . LEU A 1 217 ? 97.347 93.170 21.048 1.00 22.49 1217 LEU A C 1
ATOM 1444 O O . LEU A 1 217 ? 96.658 93.710 21.903 1.00 22.26 1217 LEU A O 1
ATOM 1449 N N . GLU A 1 218 ? 97.069 93.246 19.758 1.00 23.02 1218 GLU A N 1
ATOM 1450 C CA . GLU A 1 218 ? 95.899 93.963 19.293 1.00 26.38 1218 GLU A CA 1
ATOM 1451 C C . GLU A 1 218 ? 94.910 92.947 18.776 1.00 25.02 1218 GLU A C 1
ATOM 1452 O O . GLU A 1 218 ? 93.705 93.183 18.732 1.00 26.83 1218 GLU A O 1
ATOM 1458 N N . SER A 1 219 ? 95.432 91.795 18.397 1.00 24.48 1219 SER A N 1
ATOM 1459 C CA . SER A 1 219 ? 94.582 90.773 17.848 1.00 24.87 1219 SER A CA 1
ATOM 1460 C C . SER A 1 219 ? 95.087 89.376 18.109 1.00 23.18 1219 SER A C 1
ATOM 1461 O O . SER A 1 219 ? 96.284 89.095 18.015 1.00 23.63 1219 SER A O 1
ATOM 1464 N N . ILE A 1 220 ? 94.162 88.501 18.467 1.00 22.24 1220 ILE A N 1
ATOM 1465 C CA . ILE A 1 220 ? 94.502 87.119 18.680 1.00 20.55 1220 ILE A CA 1
ATOM 1466 C C . ILE A 1 220 ? 93.389 86.290 18.078 1.00 21.79 1220 ILE A C 1
ATOM 1467 O O . ILE A 1 220 ? 92.207 86.443 18.411 1.00 21.67 1220 ILE A O 1
ATOM 1472 N N . VAL A 1 221 ? 93.789 85.451 17.136 1.00 21.18 1221 VAL A N 1
ATOM 1473 C CA . VAL A 1 221 ? 92.891 84.559 16.443 1.00 21.15 1221 VAL A CA 1
ATOM 1474 C C . VAL A 1 221 ? 93.393 83.194 16.862 1.00 21.25 1221 VAL A C 1
ATOM 1475 O O . VAL A 1 221 ? 94.491 82.783 16.496 1.00 22.07 1221 VAL A O 1
ATOM 1479 N N . ALA A 1 222 ? 92.599 82.511 17.671 1.00 20.44 1222 ALA A N 1
ATOM 1480 C CA . ALA A 1 222 ? 92.995 81.210 18.176 1.00 21.61 1222 ALA A CA 1
ATOM 1481 C C . ALA A 1 222 ? 91.794 80.299 18.181 1.00 20.74 1222 ALA A C 1
ATOM 1482 O O . ALA A 1 222 ? 91.649 79.437 19.048 1.00 22.96 1222 ALA A O 1
ATOM 1484 N N . GLY A 1 223 ? 90.921 80.508 17.208 1.00 19.98 1223 GLY A N 1
ATOM 1485 C CA . GLY A 1 223 ? 89.749 79.677 17.108 1.00 19.51 1223 GLY A CA 1
ATOM 1486 C C . GLY A 1 223 ? 90.187 78.288 16.710 1.00 21.34 1223 GLY A C 1
ATOM 1487 O O . GLY A 1 223 ? 91.313 78.078 16.245 1.00 18.85 1223 GLY A O 1
ATOM 1488 N N . ASN A 1 224 ? 89.302 77.325 16.910 1.00 21.90 1224 ASN A N 1
ATOM 1489 C CA . ASN A 1 224 ? 89.594 75.958 16.541 1.00 23.55 1224 ASN A CA 1
ATOM 1490 C C . ASN A 1 224 ? 90.822 75.367 17.161 1.00 22.80 1224 ASN A C 1
ATOM 1491 O O . ASN A 1 224 ? 91.645 74.740 16.501 1.00 22.26 1224 ASN A O 1
ATOM 1496 N N . ASN A 1 225 ? 90.942 75.598 18.449 1.00 22.31 1225 ASN A N 1
ATOM 1497 C CA . ASN A 1 225 ? 92.013 75.032 19.217 1.00 22.14 1225 ASN A CA 1
ATOM 1498 C C . ASN A 1 225 ? 91.222 74.239 20.228 1.00 21.76 1225 ASN A C 1
ATOM 1499 O O . ASN A 1 225 ? 90.079 73.869 19.966 1.00 23.20 1225 ASN A O 1
ATOM 1504 N N . ILE A 1 226 ? 91.808 73.962 21.372 1.00 23.29 1226 ILE A N 1
ATOM 1505 C CA . ILE A 1 226 ? 91.073 73.242 22.388 1.00 23.94 1226 ILE A CA 1
ATOM 1506 C C . ILE A 1 226 ? 91.294 74.019 23.663 1.00 23.07 1226 ILE A C 1
ATOM 1507 O O . ILE A 1 226 ? 91.608 73.470 24.712 1.00 24.19 1226 ILE A O 1
ATOM 1512 N N . LEU A 1 227 ? 91.141 75.332 23.530 1.00 23.59 1227 LEU A N 1
ATOM 1513 C CA . LEU A 1 227 ? 91.304 76.243 24.644 1.00 24.02 1227 LEU A CA 1
ATOM 1514 C C . LEU A 1 227 ? 90.191 76.035 25.644 1.00 25.05 1227 LEU A C 1
ATOM 1515 O O . LEU A 1 227 ? 89.013 76.215 25.326 1.00 23.86 1227 LEU A O 1
ATOM 1520 N N . GLU A 1 228 ? 90.583 75.640 26.851 1.00 27.30 1228 GLU A N 1
ATOM 1521 C CA . GLU A 1 228 ? 89.654 75.403 27.946 1.00 29.81 1228 GLU A CA 1
ATOM 1522 C C . GLU A 1 228 ? 89.243 76.767 28.446 1.00 28.48 1228 GLU A C 1
ATOM 1523 O O . GLU A 1 228 ? 88.154 76.958 28.967 1.00 29.85 1228 GLU A O 1
ATOM 1529 N N . GLU A 1 229 ? 90.149 77.716 28.286 1.00 28.79 1229 GLU A N 1
ATOM 1530 C CA . GLU A 1 229 ? 89.916 79.072 28.730 1.00 30.28 1229 GLU A CA 1
ATOM 1531 C C . GLU A 1 229 ? 90.866 79.984 27.997 1.00 28.65 1229 GLU A C 1
ATOM 1532 O O . GLU A 1 229 ? 91.835 79.537 27.390 1.00 28.54 1229 GLU A O 1
ATOM 1538 N N . LEU A 1 230 ? 90.572 81.272 28.056 1.00 27.36 1230 LEU A N 1
ATOM 1539 C CA . LEU A 1 230 ? 91.411 82.268 27.432 1.00 26.83 1230 LEU A CA 1
ATOM 1540 C C . LEU A 1 230 ? 92.279 82.809 28.551 1.00 25.45 1230 LEU A C 1
ATOM 1541 O O . LEU A 1 230 ? 91.895 82.762 29.713 1.00 25.39 1230 LEU A O 1
ATOM 1546 N N . PRO A 1 231 ? 93.477 83.302 28.226 1.00 24.61 1231 PRO A N 1
ATOM 1547 C CA . PRO A 1 231 ? 94.297 83.827 29.316 1.00 24.32 1231 PRO A CA 1
ATOM 1548 C C . PRO A 1 231 ? 93.671 85.141 29.756 1.00 25.31 1231 PRO A C 1
ATOM 1549 O O . PRO A 1 231 ? 92.671 85.581 29.182 1.00 23.93 1231 PRO A O 1
ATOM 1553 N N . GLU A 1 232 ? 94.239 85.767 30.775 1.00 25.19 1232 GLU A N 1
ATOM 1554 C CA . GLU A 1 232 ? 93.694 87.029 31.220 1.00 27.28 1232 GLU A CA 1
ATOM 1555 C C . GLU A 1 232 ? 93.751 87.990 30.047 1.00 24.89 1232 GLU A C 1
A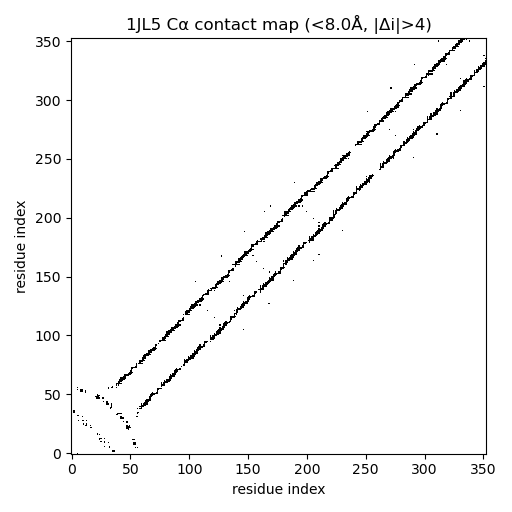TOM 1556 O O . GLU A 1 232 ? 94.768 88.093 29.370 1.00 26.30 1232 GLU A O 1
ATOM 1562 N N . LEU A 1 233 ? 92.656 88.697 29.813 1.00 23.78 1233 LEU A N 1
ATOM 1563 C CA . LEU A 1 233 ? 92.568 89.615 28.690 1.00 24.74 1233 LEU A CA 1
ATOM 1564 C C . LEU A 1 233 ? 92.347 91.061 29.081 1.00 25.28 1233 LEU A C 1
ATOM 1565 O O . LEU A 1 233 ? 92.671 91.969 28.320 1.00 26.40 1233 LEU A O 1
ATOM 1570 N N . GLN A 1 234 ? 91.780 91.272 30.262 1.00 24.99 1234 GLN A N 1
ATOM 1571 C CA . GLN A 1 234 ? 91.450 92.612 30.701 1.00 26.40 1234 GLN A CA 1
ATOM 1572 C C . GLN A 1 234 ? 92.610 93.580 30.782 1.00 27.07 1234 GLN A C 1
ATOM 1573 O O . GLN A 1 234 ? 92.410 94.789 30.719 1.00 26.67 1234 GLN A O 1
ATOM 1579 N N . ASN A 1 235 ? 93.822 93.060 30.910 1.00 28.29 1235 ASN A N 1
ATOM 1580 C CA . ASN A 1 235 ? 94.982 93.927 30.999 1.00 29.78 1235 ASN A CA 1
ATOM 1581 C C . ASN A 1 235 ? 95.638 94.115 29.650 1.00 30.51 1235 ASN A C 1
ATOM 1582 O O . ASN A 1 235 ? 96.796 94.510 29.561 1.00 30.27 1235 ASN A O 1
ATOM 1587 N N . LEU A 1 236 ? 94.882 93.826 28.597 1.00 30.36 1236 LEU A N 1
ATOM 1588 C CA . LEU A 1 236 ? 95.376 93.982 27.238 1.00 30.82 1236 LEU A CA 1
ATOM 1589 C C . LEU A 1 236 ? 94.589 95.140 26.653 1.00 30.53 1236 LEU A C 1
ATOM 1590 O O . LEU A 1 236 ? 93.576 94.954 25.987 1.00 32.13 1236 LEU A O 1
ATOM 1595 N N . PRO A 1 237 ? 95.055 96.367 26.910 1.00 30.98 1237 PRO A N 1
ATOM 1596 C CA . PRO A 1 237 ? 94.414 97.591 26.434 1.00 30.75 1237 PRO A CA 1
ATOM 1597 C C . PRO A 1 237 ? 94.368 97.746 24.929 1.00 28.62 1237 PRO A C 1
ATOM 1598 O O . PRO A 1 237 ? 93.547 98.487 24.407 1.00 30.11 1237 PRO A O 1
ATOM 1602 N N . PHE A 1 238 ? 95.241 97.040 24.227 1.00 27.90 1238 PHE A N 1
ATOM 1603 C CA . PHE A 1 238 ? 95.284 97.165 22.784 1.00 26.63 1238 PHE A CA 1
ATOM 1604 C C . PHE A 1 238 ? 94.663 95.981 22.073 1.00 25.82 1238 PHE A C 1
ATOM 1605 O O . PHE A 1 238 ? 94.532 95.984 20.851 1.00 25.36 1238 PHE A O 1
ATOM 1613 N N . LEU A 1 239 ? 94.278 94.965 22.835 1.00 23.46 1239 LEU A N 1
ATOM 1614 C CA . LEU A 1 239 ? 93.670 93.793 22.233 1.00 22.01 1239 LEU A CA 1
ATOM 1615 C C . LEU A 1 239 ? 92.269 94.177 21.788 1.00 21.70 1239 LEU A C 1
ATOM 1616 O O . LEU A 1 239 ? 91.373 94.367 22.604 1.00 22.08 1239 LEU A O 1
ATOM 1621 N N . THR A 1 240 ? 92.083 94.303 20.483 1.00 21.05 1240 THR A N 1
ATOM 1622 C CA . THR A 1 240 ? 90.790 94.697 19.957 1.00 22.19 1240 THR A CA 1
ATOM 1623 C C . THR A 1 240 ? 90.099 93.556 19.246 1.00 21.75 1240 THR A C 1
ATOM 1624 O O . THR A 1 240 ? 88.900 93.605 18.990 1.00 22.40 1240 THR A O 1
ATOM 1628 N N . THR A 1 241 ? 90.857 92.521 18.921 1.00 21.40 1241 THR A N 1
ATOM 1629 C CA . THR A 1 241 ? 90.267 91.388 18.246 1.00 21.75 1241 THR A CA 1
ATOM 1630 C C . THR A 1 241 ? 90.598 90.084 18.908 1.00 20.42 1241 THR A C 1
ATOM 1631 O O . THR A 1 241 ? 91.759 89.749 19.118 1.00 20.90 1241 THR A O 1
ATOM 1635 N N . ILE A 1 242 ? 89.557 89.349 19.251 1.00 20.77 1242 ILE A N 1
ATOM 1636 C CA . ILE A 1 242 ? 89.745 88.051 19.848 1.00 20.61 1242 ILE A CA 1
ATOM 1637 C C . ILE A 1 242 ? 88.868 87.070 19.122 1.00 20.47 1242 ILE A C 1
ATOM 1638 O O . ILE A 1 242 ? 87.654 87.227 19.071 1.00 21.04 1242 ILE A O 1
ATOM 1643 N N . TYR A 1 243 ? 89.506 86.071 18.538 1.00 22.38 1243 TYR A N 1
ATOM 1644 C CA . TYR A 1 243 ? 88.803 85.002 17.868 1.00 21.05 1243 TYR A CA 1
ATOM 1645 C C . TYR A 1 243 ? 89.211 83.809 18.685 1.00 20.15 1243 TYR A C 1
ATOM 1646 O O . TYR A 1 243 ? 90.387 83.458 18.734 1.00 20.74 1243 TYR A O 1
ATOM 1655 N N . ALA A 1 244 ? 88.244 83.222 19.371 1.00 20.04 1244 ALA A N 1
ATOM 1656 C CA . ALA A 1 244 ? 88.498 82.051 20.194 1.00 19.01 1244 ALA A CA 1
ATOM 1657 C C . ALA A 1 244 ? 87.343 81.108 19.921 1.00 18.41 1244 ALA A C 1
ATOM 1658 O O . ALA A 1 244 ? 86.930 80.319 20.768 1.00 20.69 1244 ALA A O 1
ATOM 1660 N N . ASP A 1 245 ? 86.814 81.224 18.712 1.00 18.63 1245 ASP A N 1
ATOM 1661 C CA . ASP A 1 245 ? 85.715 80.393 18.273 1.00 18.00 1245 ASP A CA 1
ATOM 1662 C C . ASP A 1 245 ? 86.201 78.961 18.274 1.00 19.53 1245 ASP A C 1
ATOM 1663 O O . ASP A 1 245 ? 87.403 78.700 18.302 1.00 18.48 1245 ASP A O 1
ATOM 1668 N N . ASN A 1 246 ? 85.257 78.033 18.258 1.00 18.32 1246 ASN A N 1
ATOM 1669 C CA . ASN A 1 246 ? 85.595 76.632 18.182 1.00 18.65 1246 ASN A CA 1
ATOM 1670 C C . ASN A 1 246 ? 86.647 76.172 19.148 1.00 18.50 1246 ASN A C 1
ATOM 1671 O O . ASN A 1 246 ? 87.629 75.538 18.772 1.00 19.42 1246 ASN A O 1
ATOM 1676 N N . ASN A 1 247 ? 86.434 76.500 20.406 1.00 19.24 1247 ASN A N 1
ATOM 1677 C CA . ASN A 1 247 ? 87.342 76.074 21.435 1.00 20.43 1247 ASN A CA 1
ATOM 1678 C C . ASN A 1 247 ? 86.508 75.382 22.479 1.00 19.86 1247 ASN A C 1
ATOM 1679 O O . ASN A 1 247 ? 85.417 74.899 22.183 1.00 19.49 1247 ASN A O 1
ATOM 1684 N N . LEU A 1 248 ? 87.019 75.324 23.696 1.00 21.20 1248 LEU A N 1
ATOM 1685 C CA . LEU A 1 248 ? 86.303 74.668 24.768 1.00 21.85 1248 LEU A CA 1
ATOM 1686 C C . LEU A 1 248 ? 86.044 75.675 25.863 1.00 21.93 1248 LEU A C 1
ATOM 1687 O O . LEU A 1 248 ? 86.128 75.362 27.045 1.00 24.32 1248 LEU A O 1
ATOM 1692 N N . LEU A 1 249 ? 85.722 76.894 25.456 1.00 21.34 1249 LEU A N 1
ATOM 1693 C CA . LEU A 1 249 ? 85.457 77.955 26.407 1.00 21.86 1249 LEU A CA 1
ATOM 1694 C C . LEU A 1 249 ? 84.090 77.809 27.044 1.00 21.51 1249 LEU A C 1
ATOM 1695 O O . LEU A 1 249 ? 83.098 77.596 26.351 1.00 22.13 1249 LEU A O 1
ATOM 1700 N N . LYS A 1 250 ? 84.047 77.916 28.367 1.00 22.96 1250 LYS A N 1
ATOM 1701 C CA . LYS A 1 250 ? 82.794 77.828 29.113 1.00 24.95 1250 LYS A CA 1
ATOM 1702 C C . LYS A 1 250 ? 82.489 79.248 29.565 1.00 23.72 1250 LYS A C 1
ATOM 1703 O O . LYS A 1 250 ? 81.349 79.604 29.851 1.00 24.01 1250 LYS A O 1
ATOM 1709 N N . THR A 1 251 ? 83.542 80.048 29.650 1.00 21.43 1251 THR A N 1
ATOM 1710 C CA . THR A 1 251 ? 83.421 81.435 30.052 1.00 23.68 1251 THR A CA 1
ATOM 1711 C C . THR A 1 251 ? 84.550 82.195 29.405 1.00 23.69 1251 THR A C 1
ATOM 1712 O O . THR A 1 251 ? 85.529 81.618 28.935 1.00 24.32 1251 THR A O 1
ATOM 1716 N N . LEU A 1 252 ? 84.407 83.505 29.389 1.00 24.89 1252 LEU A N 1
ATOM 1717 C CA . LEU A 1 252 ? 85.431 84.351 28.835 1.00 23.92 1252 LEU A CA 1
ATOM 1718 C C . LEU A 1 252 ? 85.953 85.130 30.013 1.00 23.94 1252 LEU A C 1
ATOM 1719 O O . LEU A 1 252 ? 85.214 85.409 30.957 1.00 22.63 1252 LEU A O 1
ATOM 1724 N N . PRO A 1 253 ? 87.242 85.460 29.995 1.00 24.00 1253 PRO A N 1
ATOM 1725 C CA . PRO A 1 253 ? 87.797 86.227 31.105 1.00 24.02 1253 PRO A CA 1
ATOM 1726 C C . PRO A 1 253 ? 87.247 87.621 30.909 1.00 24.11 1253 PRO A C 1
ATOM 1727 O O . PRO A 1 253 ? 86.519 87.883 29.948 1.00 23.08 1253 PRO A O 1
ATOM 1731 N N . ASP A 1 254 ? 87.585 88.519 31.816 1.00 24.54 1254 ASP A N 1
ATOM 1732 C CA . ASP A 1 254 ? 87.166 89.888 31.647 1.00 24.07 1254 ASP A CA 1
ATOM 1733 C C . ASP A 1 254 ? 87.837 90.226 30.334 1.00 23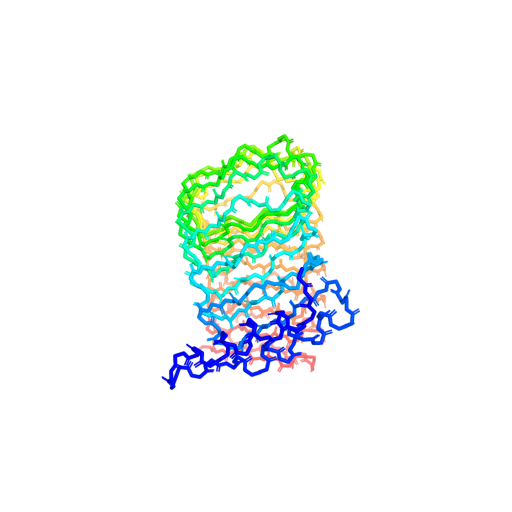.43 1254 ASP A C 1
ATOM 1734 O O . ASP A 1 254 ? 89.008 89.917 30.122 1.00 23.57 1254 ASP A O 1
ATOM 1739 N N . LEU A 1 255 ? 87.083 90.837 29.444 1.00 22.56 1255 LEU A N 1
ATOM 1740 C CA . LEU A 1 255 ? 87.585 91.149 28.126 1.00 23.37 1255 LEU A CA 1
ATOM 1741 C C . LEU A 1 255 ? 88.542 92.318 28.027 1.00 24.46 1255 LEU A C 1
ATOM 1742 O O . LEU A 1 255 ? 88.647 93.135 28.939 1.00 26.42 1255 LEU A O 1
ATOM 1747 N N . PRO A 1 256 ? 89.288 92.388 26.918 1.00 24.93 1256 PRO A N 1
ATOM 1748 C CA . PRO A 1 256 ? 90.209 93.509 26.769 1.00 24.91 1256 PRO A CA 1
ATOM 1749 C C . PRO A 1 256 ? 89.278 94.715 26.813 1.00 25.24 1256 PRO A C 1
ATOM 1750 O O . PRO A 1 256 ? 88.262 94.739 26.128 1.00 25.18 1256 PRO A O 1
ATOM 1754 N N . PRO A 1 257 ? 89.602 95.721 27.633 1.00 25.68 1257 PRO A N 1
ATOM 1755 C CA . PRO A 1 257 ? 88.745 96.903 27.735 1.00 25.20 1257 PRO A CA 1
ATOM 1756 C C . PRO A 1 257 ? 88.390 97.581 26.420 1.00 24.19 1257 PRO A C 1
ATOM 1757 O O . PRO A 1 257 ? 87.345 98.207 26.305 1.00 24.86 1257 PRO A O 1
ATOM 1761 N N . SER A 1 258 ? 89.250 97.457 25.423 1.00 24.18 1258 SER A N 1
ATOM 1762 C CA . SER A 1 258 ? 88.971 98.093 24.148 1.00 24.86 1258 SER A CA 1
ATOM 1763 C C . SER A 1 258 ? 88.670 97.073 23.070 1.00 23.52 1258 SER A C 1
ATOM 1764 O O . SER A 1 258 ? 88.810 97.349 21.883 1.00 22.58 1258 SER A O 1
ATOM 1767 N N . LEU A 1 259 ? 88.252 95.889 23.490 1.00 23.74 1259 LEU A N 1
ATOM 1768 C CA . LEU A 1 259 ? 87.935 94.839 22.543 1.00 22.68 1259 LEU A CA 1
ATOM 1769 C C . LEU A 1 259 ? 86.924 95.364 21.540 1.00 21.78 1259 LEU A C 1
ATOM 1770 O O . LEU A 1 259 ? 85.935 95.994 21.910 1.00 20.87 1259 LEU A O 1
ATOM 1775 N N . GLU A 1 260 ? 87.173 95.105 20.266 1.00 21.48 1260 GLU A N 1
ATOM 1776 C CA . GLU A 1 260 ? 86.263 95.559 19.223 1.00 23.02 1260 GLU A CA 1
ATOM 1777 C C . GLU A 1 260 ? 85.588 94.386 18.548 1.00 21.54 1260 GLU A C 1
ATOM 1778 O O . GLU A 1 260 ? 84.422 94.452 18.166 1.00 23.64 1260 GLU A O 1
ATOM 1784 N N . ALA A 1 261 ? 86.341 93.312 18.387 1.00 20.78 1261 ALA A N 1
ATOM 1785 C CA . ALA A 1 261 ? 85.813 92.138 17.732 1.00 21.38 1261 ALA A CA 1
ATOM 1786 C C . ALA A 1 261 ? 86.023 90.928 18.602 1.00 20.18 1261 ALA A C 1
ATOM 1787 O O . ALA A 1 261 ? 87.142 90.614 19.011 1.00 20.33 1261 ALA A O 1
ATOM 1789 N N . LEU A 1 262 ? 84.926 90.258 18.902 1.00 20.08 1262 LEU A N 1
ATOM 1790 C CA . LEU A 1 262 ? 84.994 89.068 19.710 1.00 19.39 1262 LEU A CA 1
ATOM 1791 C C . LEU A 1 262 ? 84.254 87.974 18.988 1.00 19.33 1262 LEU A C 1
ATOM 1792 O O . LEU A 1 262 ? 83.048 88.058 18.771 1.00 19.78 1262 LEU A O 1
ATOM 1797 N N . ASN A 1 263 ? 84.992 86.963 18.574 1.00 18.43 1263 ASN A N 1
ATOM 1798 C CA . ASN A 1 263 ? 84.365 85.843 17.930 1.00 18.90 1263 ASN A CA 1
ATOM 1799 C C . ASN A 1 263 ? 84.683 84.659 18.810 1.00 17.29 1263 ASN A C 1
ATOM 1800 O O . ASN A 1 263 ? 85.831 84.245 18.919 1.00 17.85 1263 ASN A O 1
ATOM 1805 N N . VAL A 1 264 ? 83.662 84.144 19.475 1.00 16.69 1264 VAL A N 1
ATOM 1806 C CA . VAL A 1 264 ? 83.842 82.990 20.333 1.00 17.64 1264 VAL A CA 1
ATOM 1807 C C . VAL A 1 264 ? 82.808 81.995 19.873 1.00 16.86 1264 VAL A C 1
ATOM 1808 O O . VAL A 1 264 ? 82.256 81.223 20.653 1.00 20.34 1264 VAL A O 1
ATOM 1812 N N . ARG A 1 265 ? 82.550 82.049 18.577 1.00 17.26 1265 ARG A N 1
ATOM 1813 C CA . ARG A 1 265 ? 81.592 81.173 17.950 1.00 18.88 1265 ARG A CA 1
ATOM 1814 C C . ARG A 1 265 ? 81.929 79.751 18.329 1.00 17.05 1265 ARG A C 1
ATOM 1815 O O . ARG A 1 265 ? 83.093 79.364 18.391 1.00 15.64 1265 ARG A O 1
ATOM 1823 N N . ASP A 1 266 ? 80.886 78.987 18.591 1.00 16.54 1266 ASP A N 1
ATOM 1824 C CA . ASP A 1 266 ? 81.026 77.603 18.945 1.00 15.61 1266 ASP A CA 1
ATOM 1825 C C . ASP A 1 266 ? 81.937 77.368 20.125 1.00 16.76 1266 ASP A C 1
ATOM 1826 O O . ASP A 1 266 ? 83.092 76.945 19.995 1.00 15.56 1266 ASP A O 1
ATOM 1831 N N . ASN A 1 267 ? 81.399 77.674 21.287 1.00 16.13 1267 ASN A N 1
ATOM 1832 C CA . ASN A 1 267 ? 82.088 77.449 22.529 1.00 18.40 1267 ASN A CA 1
ATOM 1833 C C . ASN A 1 267 ? 80.966 77.067 23.447 1.00 17.76 1267 ASN A C 1
ATOM 1834 O O . ASN A 1 267 ? 79.869 76.779 22.987 1.00 17.68 1267 ASN A O 1
ATOM 1839 N N . TYR A 1 268 ? 81.211 77.070 24.738 1.00 18.92 1268 TYR A N 1
ATOM 1840 C CA . TYR A 1 268 ? 80.167 76.653 25.639 1.00 19.31 1268 TYR A CA 1
ATOM 1841 C C . TYR A 1 268 ? 79.756 77.811 26.504 1.00 19.13 1268 TYR A C 1
ATOM 1842 O O . TYR A 1 268 ? 79.541 77.654 27.700 1.00 20.28 1268 TYR A O 1
ATOM 1851 N N . LEU A 1 269 ? 79.642 78.978 25.887 1.00 18.95 1269 LEU A N 1
ATOM 1852 C CA . LEU A 1 269 ? 79.289 80.172 26.619 1.00 18.06 1269 LEU A CA 1
ATOM 1853 C C . LEU A 1 269 ? 77.808 80.323 26.858 1.00 18.58 1269 LEU A C 1
ATOM 1854 O O . LEU A 1 269 ? 76.995 80.208 25.949 1.00 19.13 1269 LEU A O 1
ATOM 1859 N N . THR A 1 270 ? 77.468 80.589 28.105 1.00 20.29 1270 THR A N 1
ATOM 1860 C CA . THR A 1 270 ? 76.089 80.794 28.492 1.00 24.23 1270 THR A CA 1
ATOM 1861 C C . THR A 1 270 ? 75.986 82.272 28.827 1.00 24.07 1270 THR A C 1
ATOM 1862 O O . THR A 1 270 ? 74.913 82.868 28.820 1.00 24.19 1270 THR A O 1
ATOM 1866 N N . ASP A 1 271 ? 77.135 82.857 29.116 1.00 24.20 1271 ASP A N 1
ATOM 1867 C CA . ASP A 1 271 ? 77.192 84.253 29.479 1.00 27.23 1271 ASP A CA 1
ATOM 1868 C C . ASP A 1 271 ? 78.443 84.871 28.916 1.00 25.63 1271 ASP A C 1
ATOM 1869 O O . ASP A 1 271 ? 79.371 84.183 28.506 1.00 25.52 1271 ASP A O 1
ATOM 1874 N N . LEU A 1 272 ? 78.454 86.189 28.920 1.00 25.06 1272 LEU A N 1
ATOM 1875 C CA . LEU A 1 272 ? 79.582 86.943 28.450 1.00 24.09 1272 LEU A CA 1
ATOM 1876 C C . LEU A 1 272 ? 79.932 87.892 29.563 1.00 24.39 1272 LEU A C 1
ATOM 1877 O O . LEU A 1 272 ? 79.056 88.333 30.307 1.00 24.01 1272 LEU A O 1
ATOM 1882 N N . PRO A 1 273 ? 81.223 88.194 29.724 1.00 23.92 1273 PRO A N 1
ATOM 1883 C CA . PRO A 1 273 ? 81.551 89.132 30.794 1.00 24.92 1273 PRO A CA 1
ATOM 1884 C C . PRO A 1 273 ? 81.057 90.472 30.281 1.00 25.17 1273 PRO A C 1
ATOM 1885 O O . PRO A 1 273 ? 80.552 90.558 29.162 1.00 25.22 1273 PRO A O 1
ATOM 1889 N N . GLU A 1 274 ? 81.172 91.515 31.085 1.00 25.45 1274 GLU A N 1
ATOM 1890 C CA . GLU A 1 274 ? 80.745 92.813 30.612 1.00 24.10 1274 GLU A CA 1
ATOM 1891 C C . GLU A 1 274 ? 81.427 93.022 29.275 1.00 21.71 1274 GLU A C 1
ATOM 1892 O O . GLU A 1 274 ? 82.613 92.750 29.120 1.00 20.59 1274 GLU A O 1
ATOM 1898 N N . LEU A 1 275 ? 80.674 93.492 28.298 1.00 21.15 1275 LEU A N 1
ATOM 1899 C CA . LEU A 1 275 ? 81.244 93.695 26.988 1.00 22.28 1275 LEU A CA 1
ATOM 1900 C C . LEU A 1 275 ? 81.801 95.088 26.802 1.00 22.68 1275 LEU A C 1
ATOM 1901 O O . LEU A 1 275 ? 81.127 96.079 27.065 1.00 24.68 1275 LEU A O 1
ATOM 1906 N N . PRO A 1 276 ? 83.059 95.182 26.360 1.00 22.10 1276 PRO A N 1
ATOM 1907 C CA . PRO A 1 276 ? 83.639 96.505 26.151 1.00 21.60 1276 PRO A CA 1
ATOM 1908 C C . PRO A 1 276 ? 82.728 97.252 25.193 1.00 22.14 1276 PRO A C 1
ATOM 1909 O O . PRO A 1 276 ? 82.214 96.677 24.234 1.00 21.43 1276 PRO A O 1
ATOM 1913 N N . GLN A 1 277 ? 82.516 98.533 25.454 1.00 23.04 1277 GLN A N 1
ATOM 1914 C CA . GLN A 1 277 ? 81.658 99.322 24.593 1.00 22.24 1277 GLN A CA 1
ATOM 1915 C C . GLN A 1 277 ? 82.311 99.523 23.248 1.00 19.89 1277 GLN A C 1
ATOM 1916 O O . GLN A 1 277 ? 81.688 99.986 22.303 1.00 21.23 1277 GLN A O 1
ATOM 1922 N N . SER A 1 278 ? 83.583 99.173 23.169 1.00 19.68 1278 SER A N 1
ATOM 1923 C CA . SER A 1 278 ? 84.318 99.294 21.925 1.00 20.45 1278 SER A CA 1
ATOM 1924 C C . SER A 1 278 ? 83.953 98.118 21.022 1.00 21.72 1278 SER A C 1
ATOM 1925 O O . SER A 1 278 ? 84.304 98.095 19.846 1.00 23.54 1278 SER A O 1
ATOM 1928 N N . LEU A 1 279 ? 83.243 97.143 21.579 1.00 22.24 1279 LEU A N 1
ATOM 1929 C CA . LEU A 1 279 ? 82.869 95.956 20.818 1.00 22.71 1279 LEU A CA 1
ATOM 1930 C C . LEU A 1 279 ? 81.884 96.287 19.714 1.00 22.13 1279 LEU A C 1
ATOM 1931 O O . LEU A 1 279 ? 80.752 96.700 19.970 1.00 22.92 1279 LEU A O 1
ATOM 1936 N N . THR A 1 280 ? 82.322 96.097 18.479 1.00 20.64 1280 THR A N 1
ATOM 1937 C CA . THR A 1 280 ? 81.487 96.379 17.323 1.00 22.02 1280 THR A CA 1
ATOM 1938 C C . THR A 1 280 ? 81.168 95.087 16.595 1.00 22.45 1280 THR A C 1
ATOM 1939 O O . THR A 1 280 ? 80.218 95.015 15.818 1.00 23.87 1280 THR A O 1
ATOM 1943 N N . PHE A 1 281 ? 81.975 94.068 16.851 1.00 21.48 1281 PHE A N 1
ATOM 1944 C CA . PHE A 1 281 ? 81.789 92.782 16.210 1.00 22.83 1281 PHE A CA 1
ATOM 1945 C C . PHE A 1 281 ? 81.725 91.709 17.273 1.00 21.29 1281 PHE A C 1
ATOM 1946 O O . PHE A 1 281 ? 82.687 91.475 18.005 1.00 22.58 1281 PHE A O 1
ATOM 1954 N N . LEU A 1 282 ? 80.582 91.052 17.355 1.00 20.00 1282 LEU A N 1
ATOM 1955 C CA . LEU A 1 282 ? 80.413 90.015 18.340 1.00 18.51 1282 LEU A CA 1
ATOM 1956 C C . LEU A 1 282 ? 79.818 88.763 17.732 1.00 18.12 1282 LEU A C 1
ATOM 1957 O O . LEU A 1 282 ? 78.707 88.768 17.213 1.00 19.42 1282 LEU A O 1
ATOM 1962 N N . ASP A 1 283 ? 80.572 87.683 17.786 1.00 18.32 1283 ASP A N 1
ATOM 1963 C CA . ASP A 1 283 ? 80.059 86.439 17.275 1.00 18.98 1283 ASP A CA 1
ATOM 1964 C C . ASP A 1 283 ? 80.066 85.472 18.432 1.00 16.20 1283 ASP A C 1
ATOM 1965 O O . ASP A 1 283 ? 81.115 85.015 18.862 1.00 16.55 1283 ASP A O 1
ATOM 1970 N N . VAL A 1 284 ? 78.882 85.188 18.948 1.00 15.71 1284 VAL A N 1
ATOM 1971 C CA . VAL A 1 284 ? 78.741 84.257 20.050 1.00 17.98 1284 VAL A CA 1
ATOM 1972 C C . VAL A 1 284 ? 77.845 83.146 19.550 1.00 16.34 1284 VAL A C 1
ATOM 1973 O O . VAL A 1 284 ? 77.196 82.453 20.324 1.00 18.93 1284 VAL A O 1
ATOM 1977 N N . SER A 1 285 ? 77.813 82.987 18.233 1.00 16.59 1285 SER A N 1
ATOM 1978 C CA . SER A 1 285 ? 76.987 81.963 17.632 1.00 16.52 1285 SER A CA 1
ATOM 1979 C C . SER A 1 285 ? 77.487 80.619 18.117 1.00 16.45 1285 SER A C 1
ATOM 1980 O O . SER A 1 285 ? 78.642 80.476 18.523 1.00 16.22 1285 SER A O 1
ATOM 1983 N N . GLU A 1 286 ? 76.602 79.639 18.084 1.00 17.10 1286 GLU A N 1
ATOM 1984 C CA . GLU A 1 286 ? 76.942 78.296 18.509 1.00 18.34 1286 GLU A CA 1
ATOM 1985 C C . GLU A 1 286 ? 77.515 78.213 19.896 1.00 17.92 1286 GLU A C 1
ATOM 1986 O O . GLU A 1 286 ? 78.521 77.560 20.133 1.00 19.17 1286 GLU A O 1
ATOM 1992 N N . ASN A 1 287 ? 76.890 78.918 20.815 1.00 17.08 1287 ASN A N 1
ATOM 1993 C CA . ASN A 1 287 ? 77.301 78.813 22.183 1.00 17.66 1287 ASN A CA 1
ATOM 1994 C C . ASN A 1 287 ? 76.043 78.342 22.840 1.00 16.96 1287 ASN A C 1
ATOM 1995 O O . ASN A 1 287 ? 75.188 77.764 22.172 1.00 17.52 1287 ASN A O 1
ATOM 2000 N N . ILE A 1 288 ? 75.891 78.570 24.127 1.00 18.25 1288 ILE A N 1
ATOM 2001 C CA . ILE A 1 288 ? 74.687 78.082 24.751 1.00 20.22 1288 ILE A CA 1
ATOM 2002 C C . ILE A 1 288 ? 73.955 79.187 25.455 1.00 20.17 1288 ILE A C 1
ATOM 2003 O O . ILE A 1 288 ? 73.472 79.036 26.570 1.00 22.31 1288 ILE A O 1
ATOM 2008 N N . PHE A 1 289 ? 73.884 80.319 24.773 1.00 19.86 1289 PHE A N 1
ATOM 2009 C CA . PHE A 1 289 ? 73.185 81.471 25.297 1.00 19.40 1289 PHE A CA 1
ATOM 2010 C C . PHE A 1 289 ? 71.703 81.199 25.195 1.00 18.69 1289 PHE A C 1
ATOM 2011 O O . PHE A 1 289 ? 71.213 80.782 24.147 1.00 18.50 1289 PHE A O 1
ATOM 2019 N N . SER A 1 290 ? 70.993 81.408 26.291 1.00 18.98 1290 SER A N 1
ATOM 2020 C CA . SER A 1 290 ? 69.552 81.213 26.294 1.00 21.71 1290 SER A CA 1
ATOM 2021 C C . SER A 1 290 ? 68.975 82.585 25.979 1.00 21.05 1290 SER A C 1
ATOM 2022 O O . SER A 1 290 ? 67.777 82.754 25.767 1.00 23.47 1290 SER A O 1
ATOM 2025 N N . GLY A 1 291 ? 69.864 83.564 25.935 1.00 22.25 1291 GLY A N 1
ATOM 2026 C CA . GLY A 1 291 ? 69.464 84.915 25.619 1.00 23.24 1291 GLY A CA 1
ATOM 2027 C C . GLY A 1 291 ? 70.670 85.826 25.662 1.00 24.10 1291 GLY A C 1
ATOM 2028 O O . GLY A 1 291 ? 71.770 85.407 26.007 1.00 24.38 1291 GLY A O 1
ATOM 2029 N N . LEU A 1 292 ? 70.462 87.074 25.280 1.00 25.33 1292 LEU A N 1
ATOM 2030 C CA . LEU A 1 292 ? 71.511 88.069 25.317 1.00 28.30 1292 LEU A CA 1
ATOM 2031 C C . LEU A 1 292 ? 70.876 89.198 26.099 1.00 29.22 1292 LEU A C 1
ATOM 2032 O O . LEU A 1 292 ? 69.969 89.870 25.618 1.00 29.29 1292 LEU A O 1
ATOM 2037 N N . SER A 1 293 ? 71.338 89.371 27.329 1.00 31.34 1293 SER A N 1
ATOM 2038 C CA . SER A 1 293 ? 70.799 90.390 28.212 1.00 33.12 1293 SER A CA 1
ATOM 2039 C C . SER A 1 293 ? 71.292 91.773 27.836 1.00 32.97 1293 SER A C 1
ATOM 2040 O O . SER A 1 293 ? 70.586 92.761 28.014 1.00 33.60 1293 SER A O 1
ATOM 2043 N N . GLU A 1 294 ? 72.507 91.835 27.309 1.00 34.07 1294 GLU A N 1
ATOM 2044 C CA . GLU A 1 294 ? 73.103 93.103 26.923 1.00 35.04 1294 GLU A CA 1
ATOM 2045 C C . GLU A 1 294 ? 73.922 92.992 25.665 1.00 33.13 1294 GLU A C 1
ATOM 2046 O O . GLU A 1 294 ? 74.499 91.948 25.359 1.00 32.56 1294 GLU A O 1
ATOM 2052 N N . LEU A 1 295 ? 73.998 94.105 24.956 1.00 29.52 1295 LEU A N 1
ATOM 2053 C CA . LEU A 1 295 ? 74.793 94.175 23.757 1.00 27.99 1295 LEU A CA 1
ATOM 2054 C C . LEU A 1 295 ? 75.539 95.482 23.825 1.00 27.83 1295 LEU A C 1
ATOM 2055 O O . LEU A 1 295 ? 75.010 96.484 24.296 1.00 27.51 1295 LEU A O 1
ATOM 2060 N N . PRO A 1 296 ? 76.801 95.478 23.396 1.00 28.36 1296 PRO A N 1
ATOM 2061 C CA . PRO A 1 296 ? 77.605 96.698 23.416 1.00 27.58 1296 PRO A CA 1
ATOM 2062 C C . PRO A 1 296 ? 76.810 97.777 22.669 1.00 27.42 1296 PRO A C 1
ATOM 2063 O O . PRO A 1 296 ? 76.162 97.495 21.663 1.00 26.02 1296 PRO A O 1
ATOM 2067 N N . PRO A 1 297 ? 76.859 99.025 23.149 1.00 26.93 1297 PRO A N 1
ATOM 2068 C CA . PRO A 1 297 ? 76.135 100.143 22.537 1.00 26.89 1297 PRO A CA 1
ATOM 2069 C C . PRO A 1 297 ? 76.563 100.507 21.122 1.00 25.87 1297 PRO A C 1
ATOM 2070 O O . PRO A 1 297 ? 75.818 101.159 20.395 1.00 28.23 1297 PRO A O 1
ATOM 2074 N N . ASN A 1 298 ? 77.761 100.088 20.737 1.00 24.72 1298 ASN A N 1
ATOM 2075 C CA . ASN A 1 298 ? 78.281 100.396 19.413 1.00 26.05 1298 ASN A CA 1
ATOM 2076 C C . ASN A 1 298 ? 78.459 99.152 18.565 1.00 24.63 1298 ASN A C 1
ATOM 2077 O O . ASN A 1 298 ? 79.192 99.162 17.579 1.00 24.18 1298 ASN A O 1
ATOM 2082 N N . LEU A 1 299 ? 77.792 98.077 18.953 1.00 22.57 1299 LEU A N 1
ATOM 2083 C CA . LEU A 1 299 ? 77.904 96.834 18.213 1.00 21.81 1299 LEU A CA 1
ATOM 2084 C C . LEU A 1 299 ? 77.370 97.024 16.799 1.00 20.98 1299 LEU A C 1
ATOM 2085 O O . LEU A 1 299 ? 76.264 97.522 16.611 1.00 21.79 1299 LEU A O 1
ATOM 2090 N N . TYR A 1 300 ? 78.164 96.644 15.805 1.00 20.42 1300 TYR A N 1
ATOM 2091 C CA . TYR A 1 300 ? 77.724 96.749 14.421 1.00 22.37 1300 TYR A CA 1
ATOM 2092 C C . TYR A 1 300 ? 77.243 95.381 13.986 1.00 21.09 1300 TYR A C 1
ATOM 2093 O O . TYR A 1 300 ? 76.272 95.237 13.245 1.00 20.39 1300 TYR A O 1
ATOM 2102 N N . TYR A 1 301 ? 77.956 94.373 14.458 1.00 20.73 1301 TYR A N 1
ATOM 2103 C CA . TYR A 1 301 ? 77.672 93.013 14.075 1.00 20.56 1301 TYR A CA 1
ATOM 2104 C C . TYR A 1 301 ? 77.469 92.084 15.238 1.00 18.86 1301 TYR A C 1
ATOM 2105 O O . TYR A 1 301 ? 78.292 91.989 16.141 1.00 18.07 1301 TYR A O 1
ATOM 2114 N N . LEU A 1 302 ? 76.352 91.389 15.205 1.00 19.37 1302 LEU A N 1
ATOM 2115 C CA . LEU A 1 302 ? 76.075 90.432 16.229 1.00 18.65 1302 LEU A CA 1
ATOM 2116 C C . LEU A 1 302 ? 75.664 89.153 15.548 1.00 20.17 1302 LEU A C 1
ATOM 2117 O O . LEU A 1 302 ? 74.703 89.115 14.777 1.00 19.14 1302 LEU A O 1
ATOM 2122 N N . ASN A 1 303 ? 76.439 88.114 15.793 1.00 19.68 1303 ASN A N 1
ATOM 2123 C CA . ASN A 1 303 ? 76.092 86.821 15.267 1.00 19.63 1303 ASN A CA 1
ATOM 2124 C C . ASN A 1 303 ? 75.906 86.009 16.534 1.00 18.64 1303 ASN A C 1
ATOM 2125 O O . ASN A 1 303 ? 76.871 85.715 17.238 1.00 19.98 1303 ASN A O 1
ATOM 2130 N N . ALA A 1 304 ? 74.656 85.703 16.844 1.00 16.46 1304 ALA A N 1
ATOM 2131 C CA . ALA A 1 304 ? 74.326 84.919 18.025 1.00 17.93 1304 ALA A CA 1
ATOM 2132 C C . ALA A 1 304 ? 73.517 83.732 17.530 1.00 16.93 1304 ALA A C 1
ATOM 2133 O O . ALA A 1 304 ? 72.731 83.139 18.261 1.00 18.15 1304 ALA A O 1
ATOM 2135 N N . SER A 1 305 ? 73.709 83.399 16.263 1.00 18.11 1305 SER A N 1
ATOM 2136 C CA . SER A 1 305 ? 72.984 82.292 15.672 1.00 18.15 1305 SER A CA 1
ATOM 2137 C C . SER A 1 305 ? 73.338 80.982 16.347 1.00 18.14 1305 SER A C 1
ATOM 2138 O O . SER A 1 305 ? 74.414 80.828 16.928 1.00 18.74 1305 SER A O 1
ATOM 2141 N N . SER A 1 306 ? 72.412 80.040 16.273 1.00 18.71 1306 SER A N 1
ATOM 2142 C CA . SER A 1 306 ? 72.626 78.715 16.823 1.00 19.81 1306 SER A CA 1
ATOM 2143 C C . SER A 1 306 ? 72.999 78.675 18.287 1.00 19.22 1306 SER A C 1
ATOM 2144 O O . SER A 1 306 ? 73.926 77.986 18.700 1.00 20.10 1306 SER A O 1
ATOM 2147 N N . ASN A 1 307 ? 72.270 79.450 19.065 1.00 17.90 1307 ASN A N 1
ATOM 2148 C CA . ASN A 1 307 ? 72.443 79.459 20.495 1.00 18.05 1307 ASN A CA 1
ATOM 2149 C C . ASN A 1 307 ? 71.090 78.952 20.899 1.00 17.05 1307 ASN A C 1
ATOM 2150 O O . ASN A 1 307 ? 70.458 78.226 20.144 1.00 17.98 1307 ASN A O 1
ATOM 2155 N N . GLU A 1 308 ? 70.632 79.315 22.077 1.00 17.60 1308 GLU A N 1
ATOM 2156 C CA . GLU A 1 308 ? 69.317 78.883 22.488 1.00 19.54 1308 GLU A CA 1
ATOM 2157 C C . GLU A 1 308 ? 68.642 80.169 22.913 1.00 19.06 1308 GLU A C 1
ATOM 2158 O O . GLU A 1 308 ? 67.885 80.210 23.874 1.00 21.60 1308 GLU A O 1
ATOM 2164 N N . ILE A 1 309 ? 68.946 81.229 22.173 1.00 20.91 1309 ILE A N 1
ATOM 2165 C CA . ILE A 1 309 ? 68.410 82.545 22.467 1.00 20.78 1309 ILE A CA 1
ATOM 2166 C C . ILE A 1 309 ? 66.901 82.548 22.401 1.00 19.77 1309 ILE A C 1
ATOM 2167 O O . ILE A 1 309 ? 66.310 82.348 21.342 1.00 19.35 1309 ILE A O 1
ATOM 2172 N N . ARG A 1 310 ? 66.279 82.781 23.543 1.00 21.65 1310 ARG A N 1
ATOM 2173 C CA . ARG A 1 310 ? 64.833 82.828 23.607 1.00 25.33 1310 ARG A CA 1
ATOM 2174 C C . ARG A 1 310 ? 64.397 84.265 23.494 1.00 27.31 1310 ARG A C 1
ATOM 2175 O O . ARG A 1 310 ? 63.256 84.554 23.152 1.00 30.35 1310 ARG A O 1
ATOM 2183 N N . SER A 1 311 ? 65.307 85.169 23.818 1.00 27.68 1311 SER A N 1
ATOM 2184 C CA . SER A 1 311 ? 64.990 86.575 23.750 1.00 28.98 1311 SER A CA 1
ATOM 2185 C C . SER A 1 311 ? 66.256 87.371 23.569 1.00 27.26 1311 SER A C 1
ATOM 2186 O O . SER A 1 311 ? 67.327 86.997 24.044 1.00 27.08 1311 SER A O 1
ATOM 2189 N N . LEU A 1 312 ? 66.116 88.473 22.856 1.00 27.65 1312 LEU A N 1
ATOM 2190 C CA . LEU A 1 312 ? 67.223 89.359 22.607 1.00 28.69 1312 LEU A CA 1
ATOM 2191 C C . LEU A 1 312 ? 66.935 90.631 23.361 1.00 28.07 1312 LEU A C 1
ATOM 2192 O O . LEU A 1 312 ? 65.802 91.115 23.369 1.00 27.74 1312 LEU A O 1
ATOM 2197 N N . CYS A 1 313 ? 67.959 91.164 24.005 1.00 27.39 1313 CYS A N 1
ATOM 2198 C CA . CYS A 1 313 ? 67.817 92.416 24.716 1.00 28.15 1313 CYS A CA 1
ATOM 2199 C C . CYS A 1 313 ? 67.646 93.423 23.591 1.00 27.88 1313 CYS A C 1
ATOM 2200 O O . CYS A 1 313 ? 67.739 93.067 22.415 1.00 26.83 1313 CYS A O 1
ATOM 2203 N N . ASP A 1 314 ? 67.397 94.676 23.939 1.00 28.97 1314 ASP A N 1
ATOM 2204 C CA . ASP A 1 314 ? 67.248 95.690 22.918 1.00 29.24 1314 ASP A CA 1
ATOM 2205 C C . ASP A 1 314 ? 68.538 95.712 22.131 1.00 27.84 1314 ASP A C 1
ATOM 2206 O O . ASP A 1 314 ? 69.615 95.465 22.670 1.00 27.27 1314 ASP A O 1
ATOM 2211 N N . LEU A 1 315 ? 68.426 95.999 20.846 1.00 26.18 1315 LEU A N 1
ATOM 2212 C CA . LEU A 1 315 ? 69.592 96.038 19.995 1.00 25.04 1315 LEU A CA 1
ATOM 2213 C C . LEU A 1 315 ? 70.153 97.446 19.948 1.00 25.54 1315 LEU A C 1
ATOM 2214 O O . LEU A 1 315 ? 69.408 98.420 19.884 1.00 25.30 1315 LEU A O 1
ATOM 2219 N N . PRO A 1 316 ? 71.482 97.571 19.999 1.00 25.19 1316 PRO A N 1
ATOM 2220 C CA . PRO A 1 316 ? 72.084 98.901 19.949 1.00 25.50 1316 PRO A CA 1
ATOM 2221 C C . PRO A 1 316 ? 71.744 99.518 18.597 1.00 26.59 1316 PRO A C 1
ATOM 2222 O O . PRO A 1 316 ? 71.772 98.838 17.574 1.00 26.08 1316 PRO A O 1
ATOM 2226 N N . PRO A 1 317 ? 71.390 100.812 18.578 1.00 28.03 1317 PRO A N 1
ATOM 2227 C CA . PRO A 1 317 ? 71.048 101.468 17.314 1.00 26.67 1317 PRO A CA 1
ATOM 2228 C C . PRO A 1 317 ? 72.177 101.407 16.291 1.00 25.27 1317 PRO A C 1
ATOM 2229 O O . PRO A 1 317 ? 71.972 101.659 15.113 1.00 26.63 1317 PRO A O 1
ATOM 2233 N N . SER A 1 318 ? 73.368 101.054 16.750 1.00 23.53 1318 SER A N 1
ATOM 2234 C CA . SER A 1 318 ? 74.528 100.953 15.875 1.00 24.13 1318 SER A CA 1
ATOM 2235 C C . SER A 1 318 ? 74.525 99.645 15.088 1.00 24.18 1318 SER A C 1
ATOM 2236 O O . SER A 1 318 ? 75.216 99.510 14.075 1.00 22.58 1318 SER A O 1
ATOM 2239 N N . LEU A 1 319 ? 73.745 98.685 15.568 1.00 22.75 1319 LEU A N 1
ATOM 2240 C CA . LEU A 1 319 ? 73.694 97.375 14.954 1.00 22.61 1319 LEU A CA 1
ATOM 2241 C C . LEU A 1 319 ? 73.345 97.397 13.485 1.00 22.26 1319 LEU A C 1
ATOM 2242 O O . LEU A 1 319 ? 72.283 97.870 13.086 1.00 24.18 1319 LEU A O 1
ATOM 2247 N N . GLU A 1 320 ? 74.249 96.868 12.679 1.00 21.74 1320 GLU A N 1
ATOM 2248 C CA . GLU A 1 320 ? 74.024 96.814 11.252 1.00 25.60 1320 GLU A CA 1
ATOM 2249 C C . GLU A 1 320 ? 73.720 95.396 10.827 1.00 24.51 1320 GLU A C 1
ATOM 2250 O O . GLU A 1 320 ? 72.961 95.161 9.899 1.00 24.54 1320 GLU A O 1
ATOM 2256 N N . GLU A 1 321 ? 74.323 94.436 11.504 1.00 24.08 1321 GLU A N 1
ATOM 2257 C CA . GLU A 1 321 ? 74.038 93.068 11.157 1.00 24.78 1321 GLU A CA 1
ATOM 2258 C C . GLU A 1 321 ? 73.676 92.289 12.389 1.00 22.53 1321 GLU A C 1
ATOM 2259 O O . GLU A 1 321 ? 74.414 92.258 13.374 1.00 20.25 1321 GLU A O 1
ATOM 2265 N N . LEU A 1 322 ? 72.506 91.685 12.332 1.00 20.76 1322 LEU A N 1
ATOM 2266 C CA . LEU A 1 322 ? 72.040 90.878 13.420 1.00 19.73 1322 LEU A CA 1
ATOM 2267 C C . LEU A 1 322 ? 71.784 89.499 12.877 1.00 20.44 1322 LEU A C 1
ATOM 2268 O O . LEU A 1 322 ? 70.931 89.305 12.012 1.00 20.24 1322 LEU A O 1
ATOM 2273 N N . ASN A 1 323 ? 72.552 88.542 13.366 1.00 20.07 1323 ASN A N 1
ATOM 2274 C CA . ASN A 1 323 ? 72.343 87.177 12.962 1.00 18.62 1323 ASN A CA 1
ATOM 2275 C C . ASN A 1 323 ? 72.011 86.419 14.225 1.00 17.54 1323 ASN A C 1
ATOM 2276 O O . ASN A 1 323 ? 72.873 86.184 15.070 1.00 17.83 1323 ASN A O 1
ATOM 2281 N N . VAL A 1 324 ? 70.741 86.079 14.373 1.00 17.75 1324 VAL A N 1
ATOM 2282 C CA . VAL A 1 324 ? 70.288 85.323 15.528 1.00 17.89 1324 VAL A CA 1
ATOM 2283 C C . VAL A 1 324 ? 69.598 84.112 14.943 1.00 17.09 1324 VAL A C 1
ATOM 2284 O O . VAL A 1 324 ? 68.676 83.535 15.516 1.00 16.91 1324 VAL A O 1
ATOM 2288 N N . SER A 1 325 ? 70.067 83.749 13.763 1.00 17.55 1325 SER A N 1
ATOM 2289 C CA . SER A 1 325 ? 69.535 82.607 13.060 1.00 19.10 1325 SER A CA 1
ATOM 2290 C C . SER A 1 325 ? 69.641 81.388 13.947 1.00 17.35 1325 SER A C 1
ATOM 2291 O O . SER A 1 325 ? 70.563 81.255 14.753 1.00 16.56 1325 SER A O 1
ATOM 2294 N N . ASN A 1 326 ? 68.685 80.494 13.790 1.00 17.82 1326 ASN A N 1
ATOM 2295 C CA . ASN A 1 326 ? 68.693 79.260 14.534 1.00 16.94 1326 ASN A CA 1
ATOM 2296 C C . ASN A 1 326 ? 68.779 79.450 16.030 1.00 15.71 1326 ASN A C 1
ATOM 2297 O O . ASN A 1 326 ? 69.735 79.035 16.679 1.00 17.02 1326 ASN A O 1
ATOM 2302 N N . ASN A 1 327 ? 67.769 80.101 16.571 1.00 16.00 1327 ASN A N 1
ATOM 2303 C CA . ASN A 1 327 ? 67.697 80.295 17.995 1.00 17.19 1327 ASN A CA 1
ATOM 2304 C C . ASN A 1 327 ? 66.296 79.923 18.371 1.00 16.54 1327 ASN A C 1
ATOM 2305 O O . ASN A 1 327 ? 65.646 79.185 17.641 1.00 17.40 1327 ASN A O 1
ATOM 2310 N N . LYS A 1 328 ? 65.822 80.404 19.505 1.00 18.02 1328 LYS A N 1
ATOM 2311 C CA . LYS A 1 328 ? 64.482 80.052 19.922 1.00 19.56 1328 LYS A CA 1
ATOM 2312 C C . LYS A 1 328 ? 63.691 81.310 20.158 1.00 20.31 1328 LYS A C 1
ATOM 2313 O O . LYS A 1 328 ? 62.874 81.395 21.067 1.00 21.41 1328 LYS A O 1
ATOM 2319 N N . LEU A 1 329 ? 63.948 82.283 19.299 1.00 20.90 1329 LEU A N 1
ATOM 2320 C CA . LEU A 1 329 ? 63.282 83.563 19.368 1.00 23.21 1329 LEU A CA 1
ATOM 2321 C C . LEU A 1 329 ? 61.879 83.459 18.816 1.00 23.61 1329 LEU A C 1
ATOM 2322 O O . LEU A 1 329 ? 61.670 82.980 17.703 1.00 24.82 1329 LEU A O 1
ATOM 2327 N N . ILE A 1 330 ? 60.911 83.887 19.606 1.00 25.26 1330 ILE A N 1
ATOM 2328 C CA . ILE A 1 330 ? 59.544 83.883 19.132 1.00 29.12 1330 ILE A CA 1
ATOM 2329 C C . ILE A 1 330 ? 59.273 85.336 18.762 1.00 28.83 1330 ILE A C 1
ATOM 2330 O O . ILE A 1 330 ? 58.261 85.670 18.155 1.00 30.96 1330 ILE A O 1
ATOM 2335 N N . GLU A 1 331 ? 60.222 86.193 19.107 1.00 28.77 1331 GLU A N 1
ATOM 2336 C CA . GLU A 1 331 ? 60.092 87.600 18.814 1.00 31.00 1331 GLU A CA 1
ATOM 2337 C C . GLU A 1 331 ? 61.443 88.290 18.797 1.00 29.27 1331 GLU A C 1
ATOM 2338 O O . GLU A 1 331 ? 62.319 87.992 19.607 1.00 28.28 1331 GLU A O 1
ATOM 2344 N N . LEU A 1 332 ? 61.615 89.198 17.847 1.00 28.60 1332 LEU A N 1
ATOM 2345 C CA . LEU A 1 332 ? 62.844 89.957 17.754 1.00 27.79 1332 LEU A CA 1
ATOM 2346 C C . LEU A 1 332 ? 62.560 91.302 18.379 1.00 27.88 1332 LEU A C 1
ATOM 2347 O O . LEU A 1 332 ? 61.434 91.788 18.336 1.00 28.15 1332 LEU A O 1
ATOM 2352 N N . PRO A 1 333 ? 63.570 91.915 18.999 1.00 27.81 1333 PRO A N 1
ATOM 2353 C CA . PRO A 1 333 ? 63.307 93.222 19.594 1.00 27.20 1333 PRO A CA 1
ATOM 2354 C C . PRO A 1 333 ? 63.198 94.223 18.451 1.00 27.88 1333 PRO A C 1
ATOM 2355 O O . PRO A 1 333 ? 63.415 93.867 17.287 1.00 26.97 1333 PRO A O 1
ATOM 2359 N N . ALA A 1 334 ? 62.848 95.463 18.772 1.00 27.62 1334 ALA A N 1
ATOM 2360 C CA . ALA A 1 334 ? 62.743 96.489 17.752 1.00 26.43 1334 ALA A CA 1
ATOM 2361 C C . ALA A 1 334 ? 64.065 96.460 17.006 1.00 25.37 1334 ALA A C 1
ATOM 2362 O O . ALA A 1 334 ? 65.130 96.355 17.611 1.00 26.25 1334 ALA A O 1
ATOM 2364 N N . LEU A 1 335 ? 64.002 96.530 15.688 1.00 24.89 1335 LEU A N 1
ATOM 2365 C CA . LEU A 1 335 ? 65.215 96.500 14.905 1.00 25.85 1335 LEU A CA 1
ATOM 2366 C C . LEU A 1 335 ? 65.820 97.887 14.811 1.00 27.66 1335 LEU A C 1
ATOM 2367 O O . LEU A 1 335 ? 65.137 98.852 14.482 1.00 28.32 1335 LEU A O 1
ATOM 2372 N N . PRO A 1 336 ? 67.115 98.007 15.120 1.00 28.71 1336 PRO A N 1
ATOM 2373 C CA . PRO A 1 336 ? 67.743 99.323 15.037 1.00 29.73 1336 PRO A CA 1
ATOM 2374 C C . PRO A 1 336 ? 67.636 99.847 13.610 1.00 31.58 1336 PRO A C 1
ATOM 2375 O O . PRO A 1 336 ? 67.834 99.101 12.652 1.00 31.47 1336 PRO A O 1
ATOM 2379 N N . PRO A 1 337 ? 67.282 101.132 13.446 1.00 33.46 1337 PRO A N 1
ATOM 2380 C CA . PRO A 1 337 ? 67.167 101.683 12.094 1.00 32.80 1337 PRO A CA 1
ATOM 2381 C C . PRO A 1 337 ? 68.436 101.562 11.259 1.00 30.40 1337 PRO A C 1
ATOM 2382 O O . PRO A 1 337 ? 68.391 101.668 10.043 1.00 32.69 1337 PRO A O 1
ATOM 2386 N N . ARG A 1 338 ? 69.567 101.330 11.907 1.00 29.02 1338 ARG A N 1
ATOM 2387 C CA . ARG A 1 338 ? 70.814 101.186 11.174 1.00 29.63 1338 ARG A CA 1
ATOM 2388 C C . ARG A 1 338 ? 70.971 99.756 10.666 1.00 27.86 1338 ARG A C 1
ATOM 2389 O O . ARG A 1 338 ? 71.811 99.486 9.815 1.00 28.02 1338 ARG A O 1
ATOM 2397 N N . LEU A 1 339 ? 70.158 98.844 11.189 1.00 26.08 1339 LEU A N 1
ATOM 2398 C CA . LEU A 1 339 ? 70.249 97.441 10.802 1.00 26.01 1339 LEU A CA 1
ATOM 2399 C C . LEU A 1 339 ? 70.197 97.252 9.295 1.00 26.38 1339 LEU A C 1
ATOM 2400 O O . LEU A 1 339 ? 69.219 97.608 8.645 1.00 26.51 1339 LEU A O 1
ATOM 2405 N N . GLU A 1 340 ? 71.253 96.679 8.743 1.00 26.04 1340 GLU A N 1
ATOM 2406 C CA . GLU A 1 340 ? 71.306 96.435 7.315 1.00 28.43 1340 GLU A CA 1
ATOM 2407 C C . GLU A 1 340 ? 71.118 94.968 7.002 1.00 27.20 1340 GLU A C 1
ATOM 2408 O O . GLU A 1 340 ? 70.588 94.605 5.959 1.00 26.71 1340 GLU A O 1
ATOM 2414 N N . ARG A 1 341 ? 71.553 94.120 7.918 1.00 26.05 1341 ARG A N 1
ATOM 2415 C CA . ARG A 1 341 ? 71.434 92.695 7.712 1.00 24.96 1341 ARG A CA 1
ATOM 2416 C C . ARG A 1 341 ? 70.733 92.050 8.884 1.00 24.05 1341 ARG A C 1
ATOM 2417 O O . ARG A 1 341 ? 71.192 92.126 10.023 1.00 23.43 1341 ARG A O 1
ATOM 2425 N N . LEU A 1 342 ? 69.595 91.439 8.604 1.00 22.89 1342 LEU A N 1
ATOM 2426 C CA . LEU A 1 342 ? 68.862 90.751 9.634 1.00 22.33 1342 LEU A CA 1
ATOM 2427 C C . LEU A 1 342 ? 68.752 89.291 9.241 1.00 23.68 1342 LEU A C 1
ATOM 2428 O O . LEU A 1 342 ? 68.081 88.941 8.266 1.00 23.52 1342 LEU A O 1
ATOM 2433 N N . ILE A 1 343 ? 69.453 88.446 9.979 1.00 22.63 1343 ILE A N 1
ATOM 2434 C CA . ILE A 1 343 ? 69.384 87.018 9.740 1.00 21.67 1343 ILE A CA 1
ATOM 2435 C C . ILE A 1 343 ? 68.772 86.486 11.015 1.00 18.94 1343 ILE A C 1
ATOM 2436 O O . ILE A 1 343 ? 69.426 86.441 12.049 1.00 20.39 1343 ILE A O 1
ATOM 2441 N N . ALA A 1 344 ? 67.499 86.123 10.944 1.00 19.20 1344 ALA A N 1
ATOM 2442 C CA . ALA A 1 344 ? 66.782 85.614 12.098 1.00 20.84 1344 ALA A CA 1
ATOM 2443 C C . ALA A 1 344 ? 66.044 84.354 11.676 1.00 21.94 1344 ALA A C 1
ATOM 2444 O O . ALA A 1 344 ? 65.029 83.969 12.258 1.00 21.70 1344 ALA A O 1
ATOM 2446 N N . SER A 1 345 ? 66.572 83.722 10.641 1.00 22.39 1345 SER A N 1
ATOM 2447 C CA . SER A 1 345 ? 66.003 82.493 10.129 1.00 22.74 1345 SER A CA 1
ATOM 2448 C C . SER A 1 345 ? 66.116 81.408 11.190 1.00 21.17 1345 SER A C 1
ATOM 2449 O O . SER A 1 345 ? 66.905 81.521 12.131 1.00 21.44 1345 SER A O 1
ATOM 2452 N N . PHE A 1 346 ? 65.322 80.357 11.035 1.00 21.72 1346 PHE A N 1
ATOM 2453 C CA . PHE A 1 346 ? 65.344 79.240 11.966 1.00 20.69 1346 PHE A CA 1
ATOM 2454 C C . PHE A 1 346 ? 65.113 79.677 13.396 1.00 22.00 1346 PHE A C 1
ATOM 2455 O O . PHE A 1 346 ? 65.903 79.405 14.300 1.00 22.04 1346 PHE A O 1
ATOM 2463 N N . ASN A 1 347 ? 64.016 80.384 13.584 1.00 22.04 1347 ASN A N 1
ATOM 2464 C CA . ASN A 1 347 ? 63.630 80.835 14.897 1.00 21.87 1347 ASN A CA 1
ATOM 2465 C C . ASN A 1 347 ? 62.155 80.581 14.970 1.00 21.09 1347 ASN A C 1
ATOM 2466 O O . ASN A 1 347 ? 61.594 79.962 14.075 1.00 21.89 1347 ASN A O 1
ATOM 2471 N N . HIS A 1 348 ? 61.527 81.051 16.032 1.00 22.53 1348 HIS A N 1
ATOM 2472 C CA . HIS A 1 348 ? 60.109 80.843 16.193 1.00 23.10 1348 HIS A CA 1
ATOM 2473 C C . HIS A 1 348 ? 59.384 82.170 16.082 1.00 23.82 1348 HIS A C 1
ATOM 2474 O O . HIS A 1 348 ? 58.482 82.466 16.860 1.00 24.25 1348 HIS A O 1
ATOM 2481 N N . LEU A 1 349 ? 59.791 82.970 15.109 1.00 24.47 1349 LEU A N 1
ATOM 2482 C CA . LEU A 1 349 ? 59.183 84.272 14.909 1.00 26.55 1349 LEU A CA 1
ATOM 2483 C C . LEU A 1 349 ? 57.831 84.172 14.229 1.00 26.43 1349 LEU A C 1
ATOM 2484 O O . LEU A 1 349 ? 57.699 83.551 13.179 1.00 28.35 1349 LEU A O 1
ATOM 2489 N N . ALA A 1 350 ? 56.827 84.774 14.851 1.00 29.75 1350 ALA A N 1
ATOM 2490 C CA . ALA A 1 350 ? 55.486 84.807 14.285 1.00 33.43 1350 ALA A CA 1
ATOM 2491 C C . ALA A 1 350 ? 55.503 86.048 13.406 1.00 35.18 1350 ALA A C 1
ATOM 2492 O O . ALA A 1 350 ? 54.818 86.125 12.386 1.00 37.74 1350 ALA A O 1
ATOM 2494 N N . GLU A 1 351 ? 56.319 87.013 13.816 1.00 35.76 1351 GLU A N 1
ATOM 2495 C CA . GLU A 1 351 ? 56.452 88.269 13.097 1.00 36.99 1351 GLU A CA 1
ATOM 2496 C C . GLU A 1 351 ? 57.878 88.779 13.134 1.00 34.92 1351 GLU A C 1
ATOM 2497 O O . GLU A 1 351 ? 58.613 88.556 14.094 1.00 34.05 1351 GLU A O 1
ATOM 2503 N N . VAL A 1 352 ? 58.259 89.472 12.073 1.00 33.40 1352 VAL A N 1
ATOM 2504 C CA . VAL A 1 352 ? 59.564 90.089 12.008 1.00 31.73 1352 VAL A CA 1
ATOM 2505 C C . VAL A 1 352 ? 59.210 91.524 12.378 1.00 31.75 1352 VAL A C 1
ATOM 2506 O O . VAL A 1 352 ? 58.259 92.084 11.838 1.00 31.13 1352 VAL A O 1
ATOM 2510 N N . PRO A 1 353 ? 59.942 92.128 13.322 1.00 30.36 1353 PRO A N 1
ATOM 2511 C CA . PRO A 1 353 ? 59.611 93.507 13.687 1.00 28.97 1353 PRO A CA 1
ATOM 2512 C C . PRO A 1 353 ? 59.673 94.391 12.449 1.00 29.23 1353 PRO A C 1
ATOM 2513 O O . PRO A 1 353 ? 60.195 93.981 11.409 1.00 28.26 1353 PRO A O 1
ATOM 2517 N N . GLU A 1 354 ? 59.138 95.600 12.561 1.00 29.56 1354 GLU A N 1
ATOM 2518 C CA . GLU A 1 354 ? 59.166 96.531 11.446 1.00 29.18 1354 GLU A CA 1
ATOM 2519 C C . GLU A 1 354 ? 60.613 96.639 11.001 1.00 27.53 1354 GLU A C 1
ATOM 2520 O O . GLU A 1 354 ? 61.510 96.879 11.808 1.00 26.25 1354 GLU A O 1
ATOM 2526 N N . LEU A 1 355 ? 60.841 96.456 9.713 1.00 25.68 1355 LEU A N 1
ATOM 2527 C CA . LEU A 1 355 ? 62.186 96.501 9.182 1.00 27.36 1355 LEU A CA 1
ATOM 2528 C C . LEU A 1 355 ? 62.714 97.910 9.002 1.00 28.45 1355 LEU A C 1
ATOM 2529 O O . LEU A 1 355 ? 62.009 98.791 8.524 1.00 29.89 1355 LEU A O 1
ATOM 2534 N N . PRO A 1 356 ? 63.971 98.142 9.400 1.00 29.63 1356 PRO A N 1
ATOM 2535 C CA . PRO A 1 356 ? 64.552 99.476 9.249 1.00 29.10 1356 PRO A CA 1
ATOM 2536 C C . PRO A 1 356 ? 64.652 99.777 7.757 1.00 30.62 1356 PRO A C 1
ATOM 2537 O O . PRO A 1 356 ? 64.857 98.873 6.948 1.00 31.55 1356 PRO A O 1
ATOM 2541 N N . GLN A 1 357 ? 64.505 101.045 7.399 1.00 31.71 1357 GLN A N 1
ATOM 2542 C CA . GLN A 1 357 ? 64.523 101.467 6.005 1.00 32.39 1357 GLN A CA 1
ATOM 2543 C C . GLN A 1 357 ? 65.814 101.301 5.221 1.00 31.62 1357 GLN A C 1
ATOM 2544 O O . GLN A 1 357 ? 65.820 101.476 4.008 1.00 33.82 1357 GLN A O 1
ATOM 2550 N N . ASN A 1 358 ? 66.906 100.977 5.897 1.00 30.02 1358 ASN A N 1
ATOM 2551 C CA . ASN A 1 358 ? 68.183 100.782 5.217 1.00 31.59 1358 ASN A CA 1
ATOM 2552 C C . ASN A 1 358 ? 68.550 99.298 5.235 1.00 28.86 1358 ASN A C 1
ATOM 2553 O O . ASN A 1 358 ? 69.669 98.922 4.882 1.00 27.29 1358 ASN A O 1
ATOM 2558 N N . LEU A 1 359 ? 67.606 98.459 5.651 1.00 25.66 1359 LEU A N 1
ATOM 2559 C CA . LEU A 1 359 ? 67.868 97.026 5.704 1.00 24.29 1359 LEU A CA 1
ATOM 2560 C C . LEU A 1 359 ? 68.201 96.539 4.307 1.00 24.40 1359 LEU A C 1
ATOM 2561 O O . LEU A 1 359 ? 67.430 96.729 3.371 1.00 23.50 1359 LEU A O 1
ATOM 2566 N N . LYS A 1 360 ? 69.362 95.918 4.170 1.00 24.49 1360 LYS A N 1
ATOM 2567 C CA . LYS A 1 360 ? 69.799 95.412 2.883 1.00 26.86 1360 LYS A CA 1
ATOM 2568 C C . LYS A 1 360 ? 69.517 93.934 2.776 1.00 27.09 1360 LYS A C 1
ATOM 2569 O O . LYS A 1 360 ? 69.220 93.411 1.705 1.00 26.68 1360 LYS A O 1
ATOM 2575 N N . GLN A 1 361 ? 69.612 93.259 3.908 1.00 27.72 1361 GLN A N 1
ATOM 2576 C CA . GLN A 1 361 ? 69.418 91.832 3.921 1.00 27.32 1361 GLN A CA 1
ATOM 2577 C C . GLN A 1 361 ? 68.465 91.364 4.991 1.00 26.18 1361 GLN A C 1
ATOM 2578 O O . GLN A 1 361 ? 68.581 91.723 6.160 1.00 25.99 1361 GLN A O 1
ATOM 2584 N N . LEU A 1 362 ? 67.504 90.562 4.563 1.00 24.59 1362 LEU A N 1
ATOM 2585 C CA . LEU A 1 362 ? 66.533 90.005 5.466 1.00 23.94 1362 LEU A CA 1
ATOM 2586 C C . LEU A 1 362 ? 66.448 88.515 5.209 1.00 24.76 1362 LEU A C 1
ATOM 2587 O O . LEU A 1 362 ? 65.896 88.084 4.203 1.00 25.28 1362 LEU A O 1
ATOM 2592 N N . HIS A 1 363 ? 67.026 87.734 6.107 1.00 24.38 1363 HIS A N 1
ATOM 2593 C CA . HIS A 1 363 ? 66.963 86.284 6.001 1.00 23.59 1363 HIS A CA 1
ATOM 2594 C C . HIS A 1 363 ? 66.232 85.844 7.242 1.00 23.60 1363 HIS A C 1
ATOM 2595 O O . HIS A 1 363 ? 66.818 85.746 8.314 1.00 23.90 1363 HIS A O 1
ATOM 2602 N N . VAL A 1 364 ? 64.934 85.620 7.095 1.00 25.60 1364 VAL A N 1
ATOM 2603 C CA . VAL A 1 364 ? 64.102 85.204 8.210 1.00 28.65 1364 VAL A CA 1
ATOM 2604 C C . VAL A 1 364 ? 63.416 83.910 7.817 1.00 28.97 1364 VAL A C 1
ATOM 2605 O O . VAL A 1 364 ? 62.331 83.570 8.290 1.00 31.06 1364 VAL A O 1
ATOM 2609 N N . GLU A 1 365 ? 64.094 83.196 6.934 1.00 27.04 1365 GLU A N 1
ATOM 2610 C CA . GLU A 1 365 ? 63.656 81.907 6.429 1.00 28.12 1365 GLU A CA 1
ATOM 2611 C C . GLU A 1 365 ? 63.380 80.968 7.600 1.00 27.25 1365 GLU A C 1
ATOM 2612 O O . GLU A 1 365 ? 64.064 81.010 8.620 1.00 24.34 1365 GLU A O 1
ATOM 2618 N N . TYR A 1 366 ? 62.360 80.134 7.456 1.00 27.35 1366 TYR A N 1
ATOM 2619 C CA . TYR A 1 366 ? 62.032 79.158 8.481 1.00 28.01 1366 TYR A CA 1
ATOM 2620 C C . TYR A 1 366 ? 61.723 79.747 9.839 1.00 27.77 1366 TYR A C 1
ATOM 2621 O O . TYR A 1 366 ? 62.448 79.557 10.817 1.00 28.25 1366 TYR A O 1
ATOM 2630 N N . ASN A 1 367 ? 60.627 80.481 9.867 1.00 27.17 1367 ASN A N 1
ATOM 2631 C CA . ASN A 1 367 ? 60.107 81.095 11.065 1.00 26.10 1367 ASN A CA 1
ATOM 2632 C C . ASN A 1 367 ? 58.619 80.939 10.841 1.00 27.33 1367 ASN A C 1
ATOM 2633 O O . ASN A 1 367 ? 58.147 81.062 9.709 1.00 28.42 1367 ASN A O 1
ATOM 2638 N N . PRO A 1 368 ? 57.864 80.616 11.897 1.00 27.43 1368 PRO A N 1
ATOM 2639 C CA . PRO A 1 368 ? 56.418 80.459 11.739 1.00 28.69 1368 PRO A CA 1
ATOM 2640 C C . PRO A 1 368 ? 55.797 81.839 11.581 1.00 29.81 1368 PRO A C 1
ATOM 2641 O O . PRO A 1 368 ? 54.917 82.228 12.338 1.00 31.34 1368 PRO A O 1
ATOM 2645 N N . LEU A 1 369 ? 56.298 82.580 10.602 1.00 32.62 1369 LEU A N 1
ATOM 2646 C CA . LEU A 1 369 ? 55.819 83.921 10.317 1.00 36.22 1369 LEU A CA 1
ATOM 2647 C C . LEU A 1 369 ? 54.361 83.886 9.887 1.00 38.32 1369 LEU A C 1
ATOM 2648 O O . LEU A 1 369 ? 54.009 83.214 8.920 1.00 39.29 1369 LEU A O 1
ATOM 2653 N N . ARG A 1 370 ? 53.516 84.602 10.616 1.00 41.32 1370 ARG A N 1
ATOM 2654 C CA . ARG A 1 370 ? 52.101 84.667 10.282 1.00 45.52 1370 ARG A CA 1
ATOM 2655 C C . ARG A 1 370 ? 51.982 85.441 8.974 1.00 46.38 1370 ARG A C 1
ATOM 2656 O O . ARG A 1 370 ? 51.010 85.300 8.232 1.00 47.44 1370 ARG A O 1
ATOM 2664 N N . GLU A 1 371 ? 53.000 86.245 8.693 1.00 46.89 1371 GLU A N 1
ATOM 2665 C CA . GLU A 1 371 ? 53.041 87.057 7.486 1.00 47.34 1371 GLU A CA 1
ATOM 2666 C C . GLU A 1 371 ? 54.442 87.635 7.343 1.00 46.44 1371 GLU A C 1
ATOM 2667 O O . GLU A 1 371 ? 55.163 87.781 8.331 1.00 46.23 1371 GLU A O 1
ATOM 2673 N N . PHE A 1 372 ? 54.831 87.957 6.116 1.00 44.59 1372 PHE A N 1
ATOM 2674 C CA . PHE A 1 372 ? 56.140 88.543 5.893 1.00 44.18 1372 PHE A CA 1
ATOM 2675 C C . PHE A 1 372 ? 56.034 90.005 6.282 1.00 42.51 1372 PHE A C 1
ATOM 2676 O O . PHE A 1 372 ? 55.000 90.636 6.081 1.00 43.58 1372 PHE A O 1
ATOM 2684 N N . PRO A 1 373 ? 57.099 90.565 6.859 1.00 40.74 1373 PRO A N 1
ATOM 2685 C CA . PRO A 1 373 ? 57.022 91.973 7.241 1.00 39.88 1373 PRO A CA 1
ATOM 2686 C C . PRO A 1 373 ? 57.109 92.818 5.981 1.00 39.25 1373 PRO A C 1
ATOM 2687 O O . PRO A 1 373 ? 57.535 92.330 4.932 1.00 37.98 1373 PRO A O 1
ATOM 2691 N N . ASP A 1 374 ? 56.693 94.075 6.066 1.00 39.83 1374 ASP A N 1
ATOM 2692 C CA . ASP A 1 374 ? 56.793 94.939 4.906 1.00 40.07 1374 ASP A CA 1
ATOM 2693 C C . ASP A 1 374 ? 58.281 94.998 4.607 1.00 38.87 1374 ASP A C 1
ATOM 2694 O O . ASP A 1 374 ? 59.096 95.199 5.504 1.00 38.42 1374 ASP A O 1
ATOM 2699 N N . ILE A 1 375 ? 58.640 94.800 3.350 1.00 37.89 1375 ILE A N 1
ATOM 2700 C CA . ILE A 1 375 ? 60.037 94.820 2.970 1.00 37.90 1375 ILE A CA 1
ATOM 2701 C C . ILE A 1 375 ? 60.476 96.194 2.506 1.00 39.35 1375 ILE A C 1
ATOM 2702 O O . ILE A 1 375 ? 60.001 96.699 1.492 1.00 41.13 1375 ILE A O 1
ATOM 2707 N N . PRO A 1 376 ? 61.381 96.832 3.260 1.00 39.02 1376 PRO A N 1
ATOM 2708 C CA . PRO A 1 376 ? 61.853 98.157 2.862 1.00 38.35 1376 PRO A CA 1
ATOM 2709 C C . PRO A 1 376 ? 62.442 98.048 1.464 1.00 38.08 1376 PRO A C 1
ATOM 2710 O O . PRO A 1 376 ? 62.993 97.008 1.098 1.00 36.41 1376 PRO A O 1
ATOM 2714 N N . GLU A 1 377 ? 62.321 99.116 0.684 1.00 38.19 1377 GLU A N 1
ATOM 2715 C CA . GLU A 1 377 ? 62.844 99.123 -0.674 1.00 38.58 1377 GLU A CA 1
ATOM 2716 C C . GLU A 1 377 ? 64.346 98.876 -0.647 1.00 35.83 1377 GLU A C 1
ATOM 2717 O O . GLU A 1 377 ? 64.933 98.416 -1.627 1.00 36.53 1377 GLU A O 1
ATOM 2723 N N . SER A 1 378 ? 64.969 99.178 0.486 1.00 33.37 1378 SER A N 1
ATOM 2724 C CA . SER A 1 378 ? 66.407 98.992 0.633 1.00 31.32 1378 SER A CA 1
ATOM 2725 C C . SER A 1 378 ? 66.814 97.520 0.596 1.00 30.26 1378 SER A C 1
ATOM 2726 O O . SER A 1 378 ? 67.921 97.187 0.186 1.00 30.77 1378 SER A O 1
ATOM 2729 N N . VAL A 1 379 ? 65.924 96.638 1.026 1.00 30.61 1379 VAL A N 1
ATOM 2730 C CA . VAL A 1 379 ? 66.240 95.217 1.043 1.00 32.45 1379 VAL A CA 1
ATOM 2731 C C . VAL A 1 379 ? 66.651 94.719 -0.332 1.00 33.64 1379 VAL A C 1
ATOM 2732 O O . VAL A 1 379 ? 65.853 94.721 -1.266 1.00 34.85 1379 VAL A O 1
ATOM 2736 N N . GLU A 1 380 ? 67.907 94.300 -0.446 1.00 33.90 1380 GLU A N 1
ATOM 2737 C CA . GLU A 1 380 ? 68.446 93.786 -1.701 1.00 36.85 1380 GLU A CA 1
ATOM 2738 C C . GLU A 1 380 ? 68.482 92.264 -1.641 1.00 36.77 1380 GLU A C 1
ATOM 2739 O O . GLU A 1 380 ? 68.292 91.580 -2.640 1.00 37.67 1380 GLU A O 1
ATOM 2745 N N . ASP A 1 381 ? 68.737 91.751 -0.446 1.00 37.22 1381 ASP A N 1
ATOM 2746 C CA . ASP A 1 381 ? 68.855 90.322 -0.211 1.00 35.03 1381 ASP A CA 1
ATOM 2747 C C . ASP A 1 381 ? 67.762 89.862 0.735 1.00 35.52 1381 ASP A C 1
ATOM 2748 O O . ASP A 1 381 ? 67.820 90.115 1.936 1.00 35.78 1381 ASP A O 1
ATOM 2753 N N . LEU A 1 382 ? 66.773 89.171 0.188 1.00 34.61 1382 LEU A N 1
ATOM 2754 C CA . LEU A 1 382 ? 65.655 88.707 0.980 1.00 34.65 1382 LEU A CA 1
ATOM 2755 C C . LEU A 1 382 ? 65.434 87.205 0.894 1.00 35.95 1382 LEU A C 1
ATOM 2756 O O . LEU A 1 382 ? 65.501 86.609 -0.181 1.00 35.78 1382 LEU A O 1
ATOM 2761 N N . ARG A 1 383 ? 65.181 86.599 2.045 1.00 35.16 1383 ARG A N 1
ATOM 2762 C CA . ARG A 1 383 ? 64.899 85.177 2.115 1.00 36.10 1383 ARG A CA 1
ATOM 2763 C C . ARG A 1 383 ? 63.913 84.995 3.240 1.00 35.38 1383 ARG A C 1
ATOM 2764 O O . ARG A 1 383 ? 64.185 85.338 4.387 1.00 36.41 1383 ARG A O 1
ATOM 2772 N N . MET A 1 384 ? 62.739 84.494 2.890 1.00 35.23 1384 MET A N 1
ATOM 2773 C CA . MET A 1 384 ? 61.702 84.248 3.865 1.00 36.14 1384 MET A CA 1
ATOM 2774 C C . MET A 1 384 ? 61.056 82.926 3.522 1.00 35.20 1384 MET A C 1
ATOM 2775 O O . MET A 1 384 ? 60.864 82.607 2.355 1.00 37.26 1384 MET A O 1
ATOM 2780 N N . ASN A 1 385 ? 60.737 82.152 4.547 1.00 35.17 1385 ASN A N 1
ATOM 2781 C CA . ASN A 1 385 ? 60.109 80.865 4.353 1.00 36.87 1385 ASN A CA 1
ATOM 2782 C C . ASN A 1 385 ? 59.289 80.560 5.592 1.00 38.01 1385 ASN A C 1
ATOM 2783 O O . ASN A 1 385 ? 59.827 80.439 6.691 1.00 40.29 1385 ASN A O 1
ATOM 2788 N N . SER A 1 386 ? 57.980 80.449 5.409 1.00 37.95 1386 SER A N 1
ATOM 2789 C CA . SER A 1 386 ? 57.075 80.170 6.510 1.00 38.50 1386 SER A CA 1
ATOM 2790 C C . SER A 1 386 ? 56.927 78.668 6.727 1.00 38.49 1386 SER A C 1
ATOM 2791 O O . SER A 1 386 ? 57.413 77.868 5.928 1.00 39.83 1386 SER A O 1
#

Radius of gyration: 25.06 Å; Cα contacts (8 Å, |Δi|>4): 1117; chains: 1; bounding box: 77×34×50 Å

Nearest PDB structures (foldseek):
  1jl5-assembly1_A  TM=1.003E+00  e=2.100E-58  Yersinia pestis
  4ow2-assembly1_A  TM=4.821E-01  e=2.652E-28  Yersinia enterocolitica subsp. enterocolitica WA-314
  3g06-assembly1_A  TM=7.322E-01  e=2.179E-13  Salmonella enterica subsp. enterica serovar Typhimurium
  7v8e-assembly1_B  TM=7.522E-01  e=1.921E-11  Shigella flexneri 5a str. M90T
  3cvr-assembly1_A  TM=7.572E-01  e=1.510E-11  Shigella flexneri 2a str. 301

Solvent-accessible surface area: 15825 Å² total; per-residue (Å²): 147,60,103,78,90,8,36,85,33,0,26,86,16,46,162,88,25,45,130,85,93,60,22,91,10,128,66,0,7,51,66,0,83,58,4,15,49,165,148,35,119,85,2,64,0,49,107,7,25,0,34,37,12,11,63,4,4,49,136,1,43,13,0,10,0,9,51,12,43,0,73,110,28,22,156,22,17,121,26,0,78,20,0,44,0,28,54,5,51,0,103,43,18,93,119,21,4,64,60,0,51,71,0,2,0,9,48,11,75,0,83,145,12,14,91,0,76,106,8,77,88,0,62,41,0,28,0,37,60,12,30,0,102,153,13,30,79,9,0,78,18,0,65,56,2,8,0,0,63,11,75,0,92,124,12,14,93,0,84,98,9,69,114,0,41,12,1,70,0,25,56,9,43,0,124,134,11,28,76,10,0,109,18,0,83,16,2,22,0,1,65,7,62,0,69,92,6,13,91,0,72,89,8,50,105,0,31,30,1,62,0,18,42,11,82,0,86,90,12,31,78,9,0,73,45,0,75,15,0,14,0,82,51,10,137,0,62,97,35,29,137,22,15,124,36,0,32,51,0,6,0,0,54,8,65,3,68,21,8,105,104,21,4,62,68,0,91,42,0,15,0,10,35,10,75,0,172,68,15,26,123,14,9,95,14,0,43,27,0,24,0,14,70,3,100,0,107,116,6,21,82,14,6,101,106,0,53,96,0,16,0,2,100,12,110,0,20,102,9,26,156,4,10,129,86,0,58,18,0,14,0,23,111,3,61,11,189,117,99,15,137,54,10,174,26,21,144,54,70,115,40,57,95

CATH classification: 3.80.10.10

B-factor: mean 32.27, std 10.81, range [13.58, 87.57]

Sequence (353 aa):
KSKTEYYNAWSEWERNAPPGNGEQREMAVSRLRDCLDRQAHELELNNLGLSSLPELPPHLESLVASCNSLTELPELPQSLKSLLVDNNNLKALSDLPPLLEYLGVSNNQLEKLPELQNSSFLKIIDVDNNSLKKLPDLPPSLEFIAAGNNQLEELPELQNLPFLTAIYADNNSLKKLPDLPLSLESIVAGNNILEELPELQNLPFLTTIYADNNLLKTLPDLPPSLEALNVRDNYLTDLPELPQSLTFLDVSENIFSGLSELPPNLYYLNASSNEIRSLCDLPPSLEELNVSNNKLIELPALPPRLERLIASFNHLAEVPELPQNLKQLHVEYNPLREFPDIPESVEDLRMNS

Foldseek 3Di:
DDLVVVLVQLVVLVVVQPPPQQQQSVVQSVQQSCCLVVVNQERAQDQRQDCEHGAGRQQHQAYHHDQHADCAYHDDHLNHQYYAHANYAHQEYDADNLNHQYAHHDNYAHQAYHAAQNNQRPAEAENHHYAHCEYHAHHLNHQYYAPDQYAHCAYHAAQSNQRHAEYHHANYAHCEYHAHHLNHQEYAHANHAHCAYHAACSNQNNQYYHHANYAYLAYHQHPLQHAAYANHQYAYQDYHPDRLNHQHEHPDNYAHCEAQDDRLQHQYYANDNYQHQAYHADRLNHQAYHNAQYAHCAYHADRLNHQAYHHANYAHLAYHAHRQQHQYDHNAHYVHVDYHPDRPNHNHYHYHD

Secondary structure (DSSP, 8-state):
--HHHHHHHHHHHHHTSPTTS---HHHHHHHHHHHHHHT-SEEE-TTS--S---SPPTT-SEEE--SS--SS-PPPPTT--EEE--SS--S--PSPPTT--EEE--SS--SS----TT-TT--EEE--SS--S--PPPPTT--EEE--SS--SS----TT-TT--EEE--SS--SS-PPPPTT--EEE--SS--SS----TT-TT--EEE--SS--SS--SPPTT--EEE--SS--S---PPPTT--EEE--SS--SEES---TT--EEE--SS--SEE-PPPTT--EEE--SS--S---PPPTT--EEE--SS--S-PPPPPTT--EEE--SS--SSPPP--TT--EEE---